Protein AF-A0A8S3TFB0-F1 (afdb_monomer)

InterPro domains:
  IPR011042 Six-bladed beta-propeller, TolB-like [G3DSA:2.120.10.30] (23-292)

Nearest PDB structures (foldseek):
  8b2l-assembly1_Q1  TM=6.215E-01  e=7.712E-10  Nicotiana tabacum
  8j07-assembly1_i4  TM=7.036E-01  e=1.261E-07  Homo sapiens
  3mks-assembly3_D  TM=5.368E-01  e=1.302E-08  Saccharomyces cerevisiae
  4imm-assembly2_B  TM=4.867E-01  e=8.693E-09  Moraxella catarrhalis RH4
  8glv-assembly1_Cp  TM=6.166E-01  e=1.162E-06  Chlamydomonas reinhardtii

pLDDT: mean 83.55, std 14.14, range [30.77, 98.19]

Structure (mmCIF, N/CA/C/O backbone):
data_AF-A0A8S3TFB0-F1
#
_entry.id   AF-A0A8S3TFB0-F1
#
loop_
_atom_site.group_PDB
_atom_site.id
_atom_site.type_symbol
_atom_site.label_atom_id
_atom_site.label_alt_id
_atom_site.label_comp_id
_atom_site.label_asym_id
_atom_site.label_entity_id
_atom_site.label_seq_id
_atom_site.pdbx_PDB_ins_code
_atom_site.Cartn_x
_atom_site.Cartn_y
_atom_site.Cartn_z
_atom_site.occupancy
_atom_site.B_iso_or_equiv
_atom_site.auth_seq_id
_atom_site.auth_comp_id
_atom_site.auth_asym_id
_atom_site.auth_atom_id
_atom_site.pdbx_PDB_model_num
ATOM 1 N N . MET A 1 1 ? 21.719 11.109 -28.661 1.00 36.06 1 MET A N 1
ATOM 2 C CA . MET A 1 1 ? 22.378 10.573 -27.451 1.00 36.06 1 MET A CA 1
ATOM 3 C C . MET A 1 1 ? 22.632 9.098 -27.700 1.00 36.06 1 MET A C 1
ATOM 5 O O . MET A 1 1 ? 21.717 8.461 -28.213 1.00 36.06 1 MET A O 1
ATOM 9 N N . PRO A 1 2 ? 23.839 8.573 -27.454 1.00 30.77 2 PRO A N 1
ATOM 10 C CA . PRO A 1 2 ? 24.093 7.149 -27.620 1.00 30.77 2 PRO A CA 1
ATOM 11 C C . PRO A 1 2 ? 23.292 6.385 -26.560 1.00 30.77 2 PRO A C 1
ATOM 13 O O . PRO A 1 2 ? 23.289 6.774 -25.393 1.00 30.77 2 PRO A O 1
ATOM 16 N N . GLY A 1 3 ? 22.546 5.371 -27.002 1.00 31.64 3 GLY A N 1
ATOM 17 C CA . GLY A 1 3 ? 21.695 4.551 -26.149 1.00 31.64 3 GLY A CA 1
ATOM 18 C C . GLY A 1 3 ? 22.521 3.838 -25.088 1.00 31.64 3 GLY A C 1
ATOM 19 O O . GLY A 1 3 ? 23.494 3.157 -25.408 1.00 31.64 3 GLY A O 1
ATOM 20 N N . GLU A 1 4 ? 22.141 4.014 -23.826 1.00 33.47 4 GLU A N 1
ATOM 21 C CA . GLU A 1 4 ? 22.655 3.184 -22.746 1.00 33.47 4 GLU A CA 1
ATOM 22 C C . GLU A 1 4 ? 22.269 1.731 -23.036 1.00 33.47 4 GLU A C 1
ATOM 24 O O . GLU A 1 4 ? 21.090 1.395 -23.167 1.00 33.47 4 GLU A O 1
ATOM 29 N N . ASN A 1 5 ? 23.283 0.878 -23.182 1.00 31.89 5 ASN A N 1
ATOM 30 C CA . ASN A 1 5 ? 23.113 -0.561 -23.312 1.00 31.89 5 ASN A CA 1
ATOM 31 C C . ASN A 1 5 ? 22.406 -1.087 -22.059 1.00 31.89 5 ASN A C 1
ATOM 33 O O . ASN A 1 5 ? 22.998 -1.153 -20.981 1.00 31.89 5 ASN A O 1
ATOM 37 N N . ILE A 1 6 ? 21.138 -1.464 -22.207 1.00 39.62 6 ILE A N 1
ATOM 38 C CA . ILE A 1 6 ? 20.404 -2.211 -21.188 1.00 39.62 6 ILE A CA 1
ATOM 39 C C . ILE A 1 6 ? 21.058 -3.602 -21.108 1.00 39.62 6 ILE A C 1
ATOM 41 O O . ILE A 1 6 ? 21.176 -4.259 -22.146 1.00 39.62 6 ILE A O 1
ATOM 45 N N . PRO A 1 7 ? 21.506 -4.070 -19.928 1.00 41.88 7 PRO A N 1
ATOM 46 C CA . PRO A 1 7 ? 22.099 -5.396 -19.794 1.00 41.88 7 PRO A CA 1
ATOM 47 C C . PRO A 1 7 ? 21.141 -6.476 -20.308 1.00 41.88 7 PRO A C 1
ATOM 49 O O . PRO A 1 7 ? 19.979 -6.524 -19.911 1.00 41.88 7 PRO A O 1
ATOM 52 N N . SER A 1 8 ? 21.630 -7.364 -21.175 1.00 37.72 8 SER A N 1
ATOM 53 C CA . SER A 1 8 ? 20.837 -8.425 -21.816 1.00 37.72 8 SER A CA 1
ATOM 54 C C . SER A 1 8 ? 20.435 -9.571 -20.875 1.00 37.72 8 SER A C 1
ATOM 56 O O . SER A 1 8 ? 19.752 -10.502 -21.294 1.00 37.72 8 SER A O 1
ATOM 58 N N . THR A 1 9 ? 20.841 -9.517 -19.605 1.00 45.72 9 THR A N 1
ATOM 59 C CA . THR A 1 9 ? 20.484 -10.484 -18.561 1.00 45.72 9 THR A CA 1
ATOM 60 C C . THR A 1 9 ? 20.357 -9.765 -17.222 1.00 45.72 9 THR A C 1
ATOM 62 O O . THR A 1 9 ? 21.354 -9.280 -16.687 1.00 45.72 9 THR A O 1
ATOM 65 N N . PHE A 1 10 ? 19.146 -9.706 -16.668 1.00 58.47 10 PHE A N 1
ATOM 66 C CA . PHE A 1 10 ? 18.940 -9.272 -15.288 1.00 58.47 10 PHE A CA 1
ATOM 67 C C . PHE A 1 10 ? 19.196 -10.450 -14.329 1.00 58.47 10 PHE A C 1
ATOM 69 O O . PHE A 1 10 ? 18.836 -11.592 -14.626 1.00 58.47 10 PHE A O 1
ATOM 76 N N . GLY A 1 11 ? 19.869 -10.186 -13.205 1.00 59.84 11 GLY A N 1
ATOM 77 C CA . GLY A 1 11 ? 20.208 -11.198 -12.197 1.00 59.84 11 GLY A CA 1
ATOM 78 C C . GLY A 1 11 ? 19.015 -11.643 -11.338 1.00 59.84 11 GLY A C 1
ATOM 79 O O . GLY A 1 11 ? 17.952 -11.018 -11.342 1.00 59.84 11 GLY A O 1
ATOM 80 N N . SER A 1 12 ? 19.197 -12.728 -10.581 1.00 68.94 12 SER A N 1
ATOM 81 C CA . SER A 1 12 ? 18.257 -13.158 -9.533 1.00 68.94 12 SER A CA 1
ATOM 82 C C . SER A 1 12 ? 18.408 -12.298 -8.274 1.00 68.94 12 SER A C 1
ATOM 84 O O . SER A 1 12 ? 19.494 -11.793 -7.992 1.00 68.94 12 SER A O 1
ATOM 86 N N . LEU A 1 13 ? 17.329 -12.144 -7.505 1.00 68.62 13 LEU A N 1
ATOM 87 C CA . LEU A 1 13 ? 17.377 -11.508 -6.189 1.00 68.62 13 LEU A CA 1
ATOM 88 C C . LEU A 1 13 ? 18.008 -12.456 -5.164 1.00 68.62 13 LEU A C 1
ATOM 90 O O . LEU A 1 13 ? 17.644 -13.630 -5.087 1.00 68.62 13 LEU A O 1
ATOM 94 N N . THR A 1 14 ? 18.936 -11.935 -4.361 1.00 67.12 14 THR A N 1
ATOM 95 C CA . THR A 1 14 ? 19.618 -12.706 -3.315 1.00 67.12 14 THR A CA 1
ATOM 96 C C . THR A 1 14 ? 18.770 -12.715 -2.047 1.00 67.12 14 THR A C 1
ATOM 98 O O . THR A 1 14 ? 18.515 -11.665 -1.451 1.00 67.12 14 THR A O 1
ATOM 101 N N . GLU A 1 15 ? 18.336 -13.902 -1.627 1.00 72.38 15 GLU A N 1
ATOM 102 C CA . GLU A 1 15 ? 17.750 -14.108 -0.302 1.00 72.38 15 GLU A CA 1
ATOM 103 C C . GLU A 1 15 ? 18.859 -14.067 0.754 1.00 72.38 15 GLU A C 1
ATOM 105 O O . GLU A 1 15 ? 19.890 -14.725 0.612 1.00 72.38 15 GLU A O 1
ATOM 110 N N . VAL A 1 16 ? 18.665 -13.271 1.803 1.00 63.47 16 VAL A N 1
ATOM 111 C CA . VAL A 1 16 ? 19.682 -13.030 2.841 1.00 63.47 16 VAL A CA 1
ATOM 112 C C . VAL A 1 16 ? 19.362 -13.793 4.141 1.00 63.47 16 VAL A C 1
ATOM 114 O O . VAL A 1 16 ? 20.194 -13.856 5.043 1.00 63.47 16 VAL A O 1
ATOM 117 N N . SER A 1 17 ? 18.191 -14.433 4.248 1.00 60.28 17 SER A N 1
ATOM 118 C CA . SER A 1 17 ? 17.752 -15.148 5.457 1.00 60.28 17 SER A CA 1
ATOM 119 C C . SER A 1 17 ? 17.451 -16.631 5.216 1.00 60.28 17 SER A C 1
ATOM 121 O O . SER A 1 17 ? 16.581 -16.953 4.419 1.00 60.28 17 SER A O 1
ATOM 123 N N . ASN A 1 18 ? 18.075 -17.510 6.010 1.00 50.12 18 ASN A N 1
ATOM 124 C CA . ASN A 1 18 ? 17.656 -18.901 6.233 1.00 50.12 18 ASN A CA 1
ATOM 125 C C . ASN A 1 18 ? 16.828 -18.985 7.533 1.00 50.12 18 ASN A C 1
ATOM 127 O O . ASN A 1 18 ? 17.284 -19.539 8.534 1.00 50.12 18 ASN A O 1
ATOM 131 N N . SER A 1 19 ? 15.630 -18.401 7.581 1.00 46.50 19 SER A N 1
ATOM 132 C CA . SER A 1 19 ? 14.650 -18.832 8.589 1.00 46.50 19 SER A CA 1
ATOM 133 C C . SER A 1 19 ? 14.051 -20.138 8.083 1.00 46.50 19 SER A C 1
ATOM 135 O O . SER A 1 19 ? 13.548 -20.159 6.970 1.00 46.50 19 SER A O 1
ATOM 137 N N . GLY A 1 20 ? 14.156 -21.226 8.856 1.00 43.66 20 GLY A N 1
ATOM 138 C CA . GLY A 1 20 ? 13.824 -22.608 8.464 1.00 43.66 20 GLY A CA 1
ATOM 139 C C . GLY A 1 20 ? 12.344 -22.905 8.173 1.00 43.66 20 GLY A C 1
ATOM 140 O O . GLY A 1 20 ? 11.832 -23.933 8.606 1.00 43.66 20 GLY A O 1
ATOM 141 N N . GLY A 1 21 ? 11.653 -22.006 7.474 1.00 46.66 21 GLY A N 1
ATOM 142 C CA . GLY A 1 21 ? 10.326 -22.198 6.915 1.00 46.66 21 GLY A CA 1
ATOM 143 C C . GLY A 1 21 ? 10.401 -22.920 5.574 1.00 46.66 21 GLY A C 1
ATOM 144 O O . GLY A 1 21 ? 11.292 -22.697 4.760 1.00 46.66 21 GLY A O 1
ATOM 145 N N . THR A 1 22 ? 9.463 -23.833 5.382 1.00 48.56 22 THR A N 1
ATOM 146 C CA . THR A 1 22 ? 9.291 -24.667 4.196 1.00 48.56 22 THR A CA 1
ATOM 147 C C . THR A 1 22 ? 8.960 -23.820 2.968 1.00 48.56 22 THR A C 1
ATOM 149 O O . THR A 1 22 ? 7.942 -23.130 2.964 1.00 48.56 22 THR A O 1
ATOM 152 N N . GLY A 1 23 ? 9.818 -23.915 1.952 1.00 56.22 23 GLY A N 1
ATOM 153 C CA . GLY A 1 23 ? 9.640 -23.317 0.631 1.00 56.22 23 GLY A CA 1
ATOM 154 C C . GLY A 1 23 ? 10.577 -22.137 0.395 1.00 56.22 23 GLY A C 1
ATOM 155 O O . GLY A 1 23 ? 10.410 -21.066 0.974 1.00 56.22 23 GLY A O 1
ATOM 156 N N . LYS A 1 24 ? 11.577 -22.328 -0.472 1.00 70.94 24 LYS A N 1
ATOM 157 C CA . LYS A 1 24 ? 12.468 -21.243 -0.892 1.00 70.94 24 LYS A CA 1
ATOM 158 C C . LYS A 1 24 ? 11.699 -20.368 -1.873 1.00 70.94 24 LYS A C 1
ATOM 160 O O . LYS A 1 24 ? 11.411 -20.799 -2.991 1.00 70.94 24 LYS A O 1
ATOM 165 N N . ILE A 1 25 ? 11.347 -19.157 -1.455 1.00 79.19 25 ILE A N 1
ATOM 166 C CA . ILE A 1 25 ? 10.833 -18.166 -2.391 1.00 79.19 25 ILE A CA 1
ATOM 167 C C . ILE A 1 25 ? 12.027 -17.692 -3.235 1.00 79.19 25 ILE A C 1
ATOM 169 O O . ILE A 1 25 ? 13.143 -17.490 -2.757 1.00 79.19 25 ILE A O 1
ATOM 173 N N . GLU A 1 26 ? 11.819 -17.538 -4.527 1.00 83.25 26 GLU A N 1
ATOM 174 C CA . GLU A 1 26 ? 12.791 -17.026 -5.472 1.00 83.25 26 GLU A CA 1
ATOM 175 C C . GLU A 1 26 ? 12.146 -15.889 -6.248 1.00 83.25 26 GLU A C 1
ATOM 177 O O . GLU A 1 26 ? 10.978 -15.949 -6.643 1.00 83.25 26 GLU A O 1
ATOM 182 N N . MET A 1 27 ? 12.925 -14.833 -6.458 1.00 85.94 27 MET A N 1
ATOM 183 C CA . MET A 1 27 ? 12.515 -13.724 -7.297 1.00 85.94 27 MET A CA 1
ATOM 184 C C . MET A 1 27 ? 13.574 -13.439 -8.350 1.00 85.94 27 MET A C 1
ATOM 186 O O . MET A 1 27 ? 14.766 -13.345 -8.048 1.00 85.94 27 MET A O 1
ATOM 190 N N . LYS A 1 28 ? 13.138 -13.261 -9.594 1.00 88.50 28 LYS A N 1
ATOM 191 C CA . LYS A 1 28 ? 14.027 -12.998 -10.725 1.00 88.50 28 LYS A CA 1
ATOM 192 C C . LYS A 1 28 ? 13.490 -11.859 -11.571 1.00 88.50 28 LYS A C 1
ATOM 194 O O . LYS A 1 28 ? 12.344 -11.889 -12.007 1.00 88.50 28 LYS A O 1
ATOM 199 N N . VAL A 1 29 ? 14.323 -10.859 -11.837 1.00 90.06 29 VAL A N 1
ATOM 200 C CA . VAL A 1 29 ? 13.939 -9.763 -12.731 1.00 90.06 29 VAL A CA 1
ATOM 201 C C . VAL A 1 29 ? 13.866 -10.301 -14.160 1.00 90.06 29 VAL A C 1
ATOM 203 O O . VAL A 1 29 ? 14.834 -10.859 -14.675 1.00 90.06 29 VAL A O 1
ATOM 206 N N . LYS A 1 30 ? 12.709 -10.142 -14.802 1.00 89.31 30 LYS A N 1
ATOM 207 C CA . LYS A 1 30 ? 12.479 -10.532 -16.198 1.00 89.31 30 LYS A CA 1
ATOM 208 C C . LYS A 1 30 ? 12.703 -9.377 -17.156 1.00 89.31 30 LYS A C 1
ATOM 210 O O . LYS A 1 30 ? 13.339 -9.551 -18.192 1.00 89.31 30 LYS A O 1
ATOM 215 N N . LYS A 1 31 ? 12.180 -8.202 -16.810 1.00 87.88 31 LYS A N 1
ATOM 216 C CA . LYS A 1 31 ? 12.223 -7.018 -17.667 1.00 87.88 31 LYS A CA 1
ATOM 217 C C . LYS A 1 31 ? 12.286 -5.752 -16.822 1.00 87.88 31 LYS A C 1
ATOM 219 O O . LYS A 1 31 ? 11.704 -5.688 -15.742 1.00 87.88 31 LYS A O 1
ATOM 224 N N . GLN A 1 32 ? 12.973 -4.739 -17.340 1.00 86.81 32 GLN A N 1
ATOM 225 C CA . GLN A 1 32 ? 12.924 -3.370 -16.836 1.00 86.81 32 GLN A CA 1
ATOM 226 C C . GLN A 1 32 ? 12.223 -2.497 -17.875 1.00 86.81 32 GLN A C 1
ATOM 228 O O . GLN A 1 32 ? 12.478 -2.622 -19.072 1.00 86.81 32 GLN A O 1
ATOM 233 N N . PHE A 1 33 ? 11.386 -1.584 -17.401 1.00 81.12 33 PHE A N 1
ATOM 234 C CA . PHE A 1 33 ? 10.708 -0.582 -18.205 1.00 81.12 33 PHE A CA 1
ATOM 235 C C . PHE A 1 33 ? 11.098 0.810 -17.722 1.00 81.12 33 PHE A C 1
ATOM 237 O O . PHE A 1 33 ? 11.221 1.067 -16.517 1.00 81.12 33 PHE A O 1
ATOM 244 N N . ASN A 1 34 ? 11.259 1.718 -18.677 1.00 75.25 34 ASN A N 1
ATOM 245 C CA . ASN A 1 34 ? 11.424 3.132 -18.387 1.00 75.25 34 ASN A CA 1
ATOM 246 C C . ASN A 1 34 ? 10.042 3.779 -18.329 1.00 75.25 34 ASN A C 1
ATOM 248 O O . ASN A 1 34 ? 9.205 3.556 -19.199 1.00 75.25 34 ASN A O 1
ATOM 252 N N . THR A 1 35 ? 9.799 4.590 -17.305 1.00 74.38 35 THR A N 1
ATOM 253 C CA . THR A 1 35 ? 8.579 5.400 -17.226 1.00 74.38 35 THR A CA 1
ATOM 254 C C . THR A 1 35 ? 8.920 6.860 -17.515 1.00 74.38 35 THR A C 1
ATOM 256 O O . THR A 1 35 ? 10.077 7.249 -17.408 1.00 74.38 35 THR A O 1
ATOM 259 N N . ASN A 1 36 ? 7.923 7.685 -17.843 1.00 73.69 36 ASN A N 1
ATOM 260 C CA . ASN A 1 36 ? 8.066 9.152 -17.813 1.00 73.69 36 ASN A CA 1
ATOM 261 C C . ASN A 1 36 ? 7.621 9.736 -16.461 1.00 73.69 36 ASN A C 1
ATOM 263 O O . ASN A 1 36 ? 7.520 10.951 -16.294 1.00 73.69 36 ASN A O 1
ATOM 267 N N . LEU A 1 37 ? 7.299 8.872 -15.496 1.00 76.50 37 LEU A N 1
ATOM 268 C CA . LEU A 1 37 ? 6.897 9.286 -14.164 1.00 76.50 37 LEU A CA 1
ATOM 269 C C . LEU A 1 37 ? 8.123 9.695 -13.374 1.00 76.50 37 LEU A C 1
ATOM 271 O O . LEU A 1 37 ? 9.190 9.094 -13.499 1.00 76.50 37 LEU A O 1
ATOM 275 N N . LYS A 1 38 ? 7.965 10.689 -12.503 1.00 78.88 38 LYS A N 1
ATOM 276 C CA . LYS A 1 38 ? 9.020 10.977 -11.534 1.00 78.88 38 LYS A CA 1
ATOM 277 C C . LYS A 1 38 ? 9.019 9.926 -10.424 1.00 78.88 38 LYS A C 1
ATOM 279 O O . LYS A 1 38 ? 10.087 9.528 -9.961 1.00 78.88 38 LYS A O 1
ATOM 284 N N . TYR A 1 39 ? 7.835 9.440 -10.043 1.00 86.06 39 TYR A N 1
ATOM 285 C CA . TYR A 1 39 ? 7.676 8.457 -8.978 1.00 86.06 39 TYR A CA 1
ATOM 286 C C . TYR A 1 39 ? 6.575 7.432 -9.284 1.00 86.06 39 TYR A C 1
ATOM 288 O O . TYR A 1 39 ? 5.453 7.803 -9.622 1.00 86.06 39 TYR A O 1
ATOM 296 N N . CYS A 1 40 ? 6.860 6.144 -9.073 1.00 88.38 40 CYS A N 1
ATOM 297 C CA . CYS A 1 40 ? 5.841 5.093 -9.035 1.00 88.38 40 CYS A CA 1
ATOM 298 C C . CYS A 1 40 ? 5.408 4.857 -7.581 1.00 88.38 40 CYS A C 1
ATOM 300 O O . CYS A 1 40 ? 5.977 4.015 -6.888 1.00 88.38 40 CYS A O 1
ATOM 302 N N . HIS A 1 41 ? 4.430 5.627 -7.100 1.00 90.50 41 HIS A N 1
ATOM 303 C CA . HIS A 1 41 ? 3.934 5.508 -5.723 1.00 90.50 41 HIS A CA 1
ATOM 304 C C . HIS A 1 41 ? 2.850 4.443 -5.568 1.00 90.50 41 HIS A C 1
ATOM 306 O O . HIS A 1 41 ? 2.736 3.830 -4.510 1.00 90.50 41 HIS A O 1
ATOM 312 N N . HIS A 1 42 ? 2.069 4.220 -6.622 1.00 91.00 42 HIS A N 1
ATOM 313 C CA . HIS A 1 42 ? 1.002 3.229 -6.638 1.00 91.00 42 HIS A CA 1
ATOM 314 C C . HIS A 1 42 ? 1.077 2.408 -7.915 1.00 91.00 42 HIS A C 1
ATOM 316 O O . HIS A 1 42 ? 1.335 2.966 -8.982 1.00 91.00 42 HIS A O 1
ATOM 322 N N . LEU A 1 43 ? 0.809 1.111 -7.805 1.00 90.88 43 LEU A N 1
ATOM 323 C CA . LEU A 1 43 ? 0.693 0.197 -8.933 1.00 90.88 43 LEU A CA 1
ATOM 324 C C . LEU A 1 43 ? -0.590 -0.605 -8.806 1.00 90.88 43 LEU A C 1
ATOM 326 O O . LEU A 1 43 ? -0.936 -1.073 -7.724 1.00 90.88 43 LEU A O 1
ATOM 330 N N . LEU A 1 44 ? -1.274 -0.773 -9.928 1.00 89.56 44 LEU A N 1
ATOM 331 C CA . LEU A 1 44 ? -2.510 -1.526 -10.014 1.00 89.56 44 LEU A CA 1
ATOM 332 C C . LEU A 1 44 ? -2.533 -2.340 -11.301 1.00 89.56 44 LEU A C 1
ATOM 334 O O . LEU A 1 44 ? -2.206 -1.822 -12.364 1.00 89.56 44 LEU A O 1
ATOM 338 N N . VAL A 1 45 ? -2.977 -3.590 -11.212 1.00 87.81 45 VAL A N 1
ATOM 339 C CA . VAL A 1 45 ? -3.261 -4.442 -12.370 1.00 87.81 45 VAL A CA 1
ATOM 340 C C . VAL A 1 45 ? -4.773 -4.614 -12.470 1.00 87.81 45 VAL A C 1
ATOM 342 O O . VAL A 1 45 ? -5.417 -5.053 -11.520 1.00 87.81 45 VAL A O 1
ATOM 345 N N . CYS A 1 46 ? -5.354 -4.255 -13.611 1.00 83.88 46 CYS A N 1
ATOM 346 C CA . CYS A 1 46 ? -6.775 -4.452 -13.888 1.00 83.88 46 CYS A CA 1
ATOM 347 C C . CYS A 1 46 ? -7.049 -5.853 -14.457 1.00 83.88 46 CYS A C 1
ATOM 349 O O . CYS A 1 46 ? -6.163 -6.494 -15.016 1.00 83.88 46 CYS A O 1
ATOM 351 N N . HIS A 1 47 ? -8.311 -6.294 -14.420 1.00 81.88 47 HIS A N 1
ATOM 352 C CA . HIS A 1 47 ? -8.728 -7.612 -14.930 1.00 81.88 47 HIS A CA 1
ATOM 353 C C . HIS A 1 47 ? -8.395 -7.865 -16.408 1.00 81.88 47 HIS A C 1
ATOM 355 O O . HIS A 1 47 ? -8.183 -9.002 -16.809 1.00 81.88 47 HIS A O 1
ATOM 361 N N . ASN A 1 48 ? -8.329 -6.812 -17.225 1.00 77.88 48 ASN A N 1
ATOM 362 C CA . ASN A 1 48 ? -7.932 -6.896 -18.634 1.00 77.88 48 ASN A CA 1
ATOM 363 C C . ASN A 1 48 ? -6.403 -6.934 -18.838 1.00 77.88 48 ASN A C 1
ATOM 365 O O . ASN A 1 48 ? -5.935 -6.726 -19.954 1.00 77.88 48 ASN A O 1
ATOM 369 N N . GLY A 1 49 ? -5.625 -7.112 -17.765 1.00 79.62 49 GLY A N 1
ATOM 370 C CA . GLY A 1 49 ? -4.163 -7.122 -17.780 1.00 79.62 49 GLY A CA 1
ATOM 371 C C . GLY A 1 49 ? -3.516 -5.740 -17.883 1.00 79.62 49 GLY A C 1
ATOM 372 O O . GLY A 1 49 ? -2.293 -5.642 -17.858 1.00 79.62 49 GLY A O 1
ATOM 373 N N . SER A 1 50 ? -4.294 -4.656 -17.991 1.00 79.88 50 SER A N 1
ATOM 374 C CA . SER A 1 50 ? -3.710 -3.316 -18.053 1.00 79.88 50 SER A CA 1
ATOM 375 C C . SER A 1 50 ? -3.142 -2.888 -16.706 1.00 79.88 50 SER A C 1
ATOM 377 O O . SER A 1 50 ? -3.747 -3.142 -15.665 1.00 79.88 50 SER A O 1
ATOM 379 N N . ILE A 1 51 ? -2.007 -2.198 -16.741 1.00 84.81 51 ILE A N 1
ATOM 380 C CA . ILE A 1 51 ? -1.313 -1.727 -15.544 1.00 84.81 51 ILE A CA 1
ATOM 381 C C . ILE A 1 51 ? -1.526 -0.223 -15.417 1.00 84.81 51 ILE A C 1
ATOM 383 O O . ILE A 1 51 ? -1.356 0.514 -16.387 1.00 84.81 51 ILE A O 1
ATOM 387 N N . TRP A 1 52 ? -1.881 0.237 -14.225 1.00 87.38 52 TRP A N 1
ATOM 388 C CA . TRP A 1 52 ? -2.001 1.649 -13.889 1.00 87.38 52 TRP A CA 1
ATOM 389 C C . TRP A 1 52 ? -0.979 2.023 -12.828 1.00 87.38 52 TRP A C 1
ATOM 391 O O . TRP A 1 52 ? -0.739 1.274 -11.882 1.00 87.38 52 TRP A O 1
ATOM 401 N N . VAL A 1 53 ? -0.390 3.201 -12.986 1.00 87.31 53 VAL A N 1
ATOM 402 C CA . VAL A 1 53 ? 0.649 3.728 -12.109 1.00 87.31 53 VAL A CA 1
ATOM 403 C C . VAL A 1 53 ? 0.229 5.099 -11.605 1.00 87.31 53 VAL A C 1
ATOM 405 O O . VAL A 1 53 ? -0.172 5.952 -12.394 1.00 87.31 53 VAL A O 1
ATOM 408 N N . GLY A 1 54 ? 0.312 5.318 -10.297 1.00 87.19 54 GLY A N 1
ATOM 409 C CA . GLY A 1 54 ? 0.026 6.606 -9.670 1.00 87.19 54 GLY A CA 1
ATOM 410 C C . GLY A 1 54 ? 1.297 7.319 -9.220 1.00 87.19 54 GLY A C 1
ATOM 411 O O . GLY A 1 54 ? 2.121 6.727 -8.518 1.00 87.19 54 GLY A O 1
ATOM 412 N N . ASP A 1 55 ? 1.417 8.604 -9.550 1.00 87.69 55 ASP A N 1
ATOM 413 C CA . ASP A 1 55 ? 2.412 9.511 -8.981 1.00 87.69 55 ASP A CA 1
ATOM 414 C C . ASP A 1 55 ? 1.725 10.495 -8.030 1.00 87.69 55 ASP A C 1
ATOM 416 O O . ASP A 1 55 ? 1.122 11.495 -8.428 1.00 87.69 55 ASP A O 1
ATOM 420 N N . THR A 1 56 ? 1.853 10.208 -6.738 1.00 87.50 56 THR A N 1
ATOM 421 C CA . THR A 1 56 ? 1.376 11.041 -5.635 1.00 87.50 56 THR A CA 1
ATOM 422 C C . THR A 1 56 ? 1.853 12.497 -5.703 1.00 87.50 56 THR A C 1
ATOM 424 O O . THR A 1 56 ? 1.076 13.404 -5.405 1.00 87.50 56 THR A O 1
ATOM 427 N N . THR A 1 57 ? 3.099 12.743 -6.122 1.00 82.88 57 THR A N 1
ATOM 428 C CA . THR A 1 57 ? 3.703 14.085 -6.147 1.00 82.88 57 THR A CA 1
ATOM 429 C C . THR A 1 57 ? 3.225 14.885 -7.351 1.00 82.88 57 THR A C 1
ATOM 431 O O . THR A 1 57 ? 2.910 16.068 -7.227 1.00 82.88 57 THR A O 1
ATOM 434 N N . GLN A 1 58 ? 3.163 14.246 -8.521 1.00 85.00 58 GLN A N 1
ATOM 435 C CA . GLN A 1 58 ? 2.662 14.881 -9.743 1.00 85.00 58 GLN A CA 1
ATOM 436 C C . GLN A 1 58 ? 1.132 14.872 -9.843 1.00 85.00 58 GLN A C 1
ATOM 438 O O . GLN A 1 58 ? 0.579 15.482 -10.758 1.00 85.00 58 GLN A O 1
ATOM 443 N N . LYS A 1 59 ? 0.453 14.212 -8.897 1.00 88.69 59 LYS A N 1
ATOM 444 C CA . LYS A 1 59 ? -1.007 14.090 -8.816 1.00 88.69 59 LYS A CA 1
ATOM 445 C C . LYS A 1 59 ? -1.606 13.535 -10.104 1.00 88.69 59 LYS A C 1
ATOM 447 O O . LYS A 1 59 ? -2.637 14.011 -10.580 1.00 88.69 59 LYS A O 1
ATOM 452 N N . ASN A 1 60 ? -0.943 12.546 -10.688 1.00 87.12 60 ASN A N 1
ATOM 453 C CA . ASN A 1 60 ? -1.407 11.916 -11.909 1.00 87.12 60 ASN A CA 1
ATOM 454 C C . ASN A 1 60 ? -1.486 10.397 -11.758 1.00 87.12 60 ASN A C 1
ATOM 456 O O . ASN A 1 60 ? -0.778 9.787 -10.957 1.00 87.12 60 ASN A O 1
ATOM 460 N N . VAL A 1 61 ? -2.396 9.801 -12.518 1.00 85.62 61 VAL A N 1
ATOM 461 C CA . VAL A 1 61 ? -2.510 8.354 -12.682 1.00 85.62 61 VAL A CA 1
ATOM 462 C C . VAL A 1 61 ? -2.407 8.058 -14.164 1.00 85.62 61 VAL A C 1
ATOM 464 O O . VAL A 1 61 ? -3.013 8.757 -14.978 1.00 85.62 61 VAL A O 1
ATOM 467 N N . GLN A 1 62 ? -1.625 7.047 -14.518 1.00 82.81 62 GLN A N 1
ATOM 468 C CA . GLN A 1 62 ? -1.317 6.733 -15.901 1.00 82.81 62 GLN A CA 1
ATOM 469 C C . GLN A 1 62 ? -1.512 5.251 -16.193 1.00 82.81 62 GLN A C 1
ATOM 471 O O . GLN A 1 62 ? -1.103 4.407 -15.402 1.00 82.81 62 GLN A O 1
ATOM 476 N N . LYS A 1 63 ? -2.108 4.931 -17.341 1.00 83.25 63 LYS A N 1
ATOM 477 C CA . LYS A 1 63 ? -2.239 3.554 -17.837 1.00 83.25 63 LYS A CA 1
ATOM 478 C C . LYS A 1 63 ? -1.045 3.195 -18.726 1.00 83.25 63 LYS A C 1
ATOM 480 O O . LYS A 1 63 ? -0.786 3.902 -19.703 1.00 83.25 63 LYS A O 1
ATOM 485 N N . LEU A 1 64 ? -0.348 2.102 -18.424 1.00 76.75 64 LEU A N 1
ATOM 486 C CA . LEU A 1 64 ? 0.731 1.552 -19.250 1.00 76.75 64 LEU A CA 1
ATOM 487 C C . LEU A 1 64 ? 0.164 0.790 -20.454 1.00 76.75 64 LEU A C 1
ATOM 489 O O . LEU A 1 64 ? -0.868 0.119 -20.352 1.00 76.75 64 LEU A O 1
ATOM 493 N N . LYS A 1 65 ? 0.866 0.852 -21.589 1.00 69.62 65 LYS A N 1
ATOM 494 C CA . LYS A 1 65 ? 0.674 -0.091 -22.698 1.00 69.62 65 LYS A CA 1
ATOM 495 C C . LYS A 1 65 ? 1.269 -1.459 -22.353 1.00 69.62 65 LYS A C 1
ATOM 497 O O . LYS A 1 65 ? 2.189 -1.565 -21.547 1.00 69.62 65 LYS A O 1
ATOM 502 N N . THR A 1 66 ?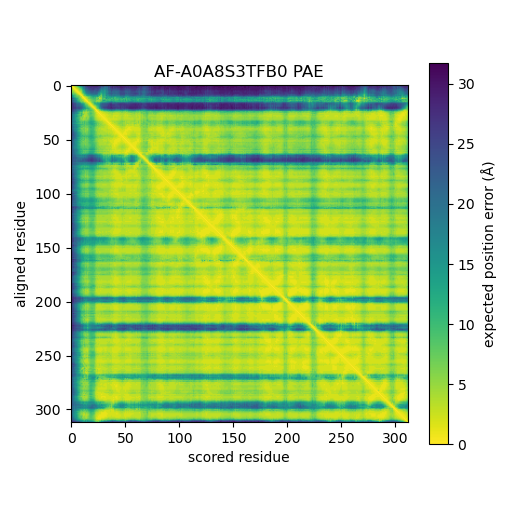 0.751 -2.503 -22.994 1.00 61.78 66 THR A N 1
ATOM 503 C CA . THR A 1 66 ? 1.148 -3.909 -22.795 1.00 61.78 66 THR A CA 1
ATOM 504 C C . THR A 1 66 ? 2.577 -4.230 -23.247 1.00 61.78 66 THR A C 1
ATOM 506 O O . THR A 1 66 ? 3.125 -5.244 -22.834 1.00 61.78 66 THR A O 1
ATOM 509 N N . ASP A 1 67 ? 3.197 -3.382 -24.072 1.00 59.94 67 ASP A N 1
ATOM 510 C CA . ASP A 1 67 ? 4.609 -3.481 -24.480 1.00 59.94 67 ASP A CA 1
ATOM 511 C C . ASP A 1 67 ? 5.573 -2.785 -23.496 1.00 59.94 67 ASP A C 1
ATOM 513 O O . ASP A 1 67 ? 6.775 -3.069 -23.489 1.00 59.94 67 ASP A O 1
ATOM 517 N N . GLY A 1 68 ? 5.022 -1.953 -22.607 1.00 55.22 68 GLY A N 1
ATOM 518 C CA . GLY A 1 68 ? 5.720 -1.236 -21.548 1.00 55.22 68 GLY A CA 1
ATOM 519 C C . GLY A 1 68 ? 6.475 0.019 -21.991 1.00 55.22 68 GLY A C 1
ATOM 520 O O . GLY A 1 68 ? 7.092 0.658 -21.143 1.00 55.22 68 GLY A O 1
ATOM 521 N N . ASP A 1 69 ? 6.383 0.409 -23.268 1.00 54.50 69 ASP A N 1
ATOM 522 C CA . ASP A 1 69 ? 7.191 1.500 -23.832 1.00 54.50 69 ASP A CA 1
ATOM 523 C C . ASP A 1 69 ? 6.451 2.840 -23.962 1.00 54.50 69 ASP A C 1
ATOM 525 O O . ASP A 1 69 ? 7.057 3.840 -24.344 1.00 54.50 69 ASP A O 1
ATOM 529 N N . SER A 1 70 ? 5.159 2.937 -23.616 1.00 56.75 70 SER A N 1
ATOM 530 C CA . SER A 1 70 ? 4.462 4.236 -23.551 1.00 56.75 70 SER A CA 1
ATOM 531 C C . SER A 1 70 ? 3.130 4.216 -22.799 1.00 56.75 70 SER A C 1
ATOM 533 O O . SER A 1 70 ? 2.476 3.190 -22.642 1.00 56.75 70 SER A O 1
ATOM 535 N N . LEU A 1 71 ? 2.715 5.407 -22.371 1.00 64.62 71 LEU A N 1
ATOM 536 C CA . LEU A 1 71 ? 1.576 5.704 -21.503 1.00 64.62 71 LEU A CA 1
ATOM 537 C C . LEU A 1 71 ? 0.355 6.061 -22.365 1.00 64.62 71 LEU A C 1
ATOM 539 O O . LEU A 1 71 ? 0.463 6.897 -23.258 1.00 64.62 71 LEU A O 1
ATOM 543 N N . ALA A 1 72 ? -0.790 5.408 -22.157 1.00 65.19 72 ALA A N 1
ATOM 544 C CA . ALA A 1 72 ? -1.960 5.564 -23.032 1.00 65.19 72 ALA A CA 1
ATOM 545 C C . ALA A 1 72 ? -2.941 6.646 -22.557 1.00 65.19 72 ALA A C 1
ATOM 547 O O . ALA A 1 72 ? -3.618 7.282 -23.362 1.00 65.19 72 ALA A O 1
ATOM 548 N N . THR A 1 73 ? -3.056 6.844 -21.246 1.00 70.19 73 THR A N 1
ATOM 549 C CA . THR A 1 73 ? -4.030 7.767 -20.653 1.00 70.19 73 THR A CA 1
ATOM 550 C C . THR A 1 73 ? -3.446 8.341 -19.381 1.00 70.19 73 THR A C 1
ATOM 552 O O . THR A 1 73 ? -2.950 7.579 -18.556 1.00 70.19 73 THR A O 1
ATOM 555 N N . VAL A 1 74 ? -3.517 9.663 -19.231 1.00 75.94 74 VAL A N 1
ATOM 556 C CA . VAL A 1 74 ? -3.100 10.386 -18.028 1.00 75.94 74 VAL A CA 1
ATOM 557 C C . VAL A 1 74 ? -4.328 11.068 -17.443 1.00 75.94 74 VAL A C 1
ATOM 559 O O . VAL A 1 74 ? -4.997 11.843 -18.123 1.00 75.94 74 VAL A O 1
ATOM 562 N N . LEU A 1 75 ? -4.618 10.778 -16.182 1.00 81.81 75 LEU A N 1
ATOM 563 C CA . LEU A 1 75 ? -5.652 11.442 -15.402 1.00 81.81 75 LEU A CA 1
ATOM 564 C C . LEU A 1 75 ? -4.978 12.325 -14.360 1.00 81.81 75 LEU A C 1
ATOM 566 O O . LEU A 1 75 ? -4.172 11.837 -13.569 1.00 81.81 75 LEU A O 1
ATOM 570 N N . THR A 1 76 ? -5.322 13.609 -14.341 1.00 85.50 76 THR A N 1
ATOM 571 C CA . THR A 1 76 ? -4.813 14.561 -13.347 1.00 85.50 76 THR A CA 1
ATOM 572 C C . THR A 1 76 ? -5.822 14.725 -12.220 1.00 85.50 76 THR A C 1
ATOM 574 O O . THR A 1 76 ? -6.992 15.033 -12.453 1.00 85.50 76 THR A O 1
ATOM 577 N N . ILE A 1 77 ? -5.361 14.558 -10.985 1.00 84.31 77 ILE A N 1
ATOM 578 C CA . ILE A 1 77 ? -6.143 14.720 -9.761 1.00 84.31 77 ILE A CA 1
ATOM 579 C C . ILE A 1 77 ? -5.734 16.031 -9.076 1.00 84.31 77 ILE A C 1
ATOM 581 O O . ILE A 1 77 ? -4.604 16.502 -9.186 1.00 84.31 77 ILE A O 1
ATOM 585 N N . LYS A 1 78 ? -6.668 16.672 -8.368 1.00 85.25 78 LYS A N 1
ATOM 586 C CA . LYS A 1 78 ? -6.423 17.973 -7.712 1.00 85.25 78 LYS A CA 1
ATOM 587 C C . LYS A 1 78 ? -5.532 17.853 -6.463 1.00 85.25 78 LYS A C 1
ATOM 589 O O . LYS A 1 78 ? -4.802 18.785 -6.106 1.00 85.25 78 LYS A O 1
ATOM 594 N N . THR A 1 79 ? -5.587 16.701 -5.809 1.00 87.50 79 THR A N 1
ATOM 595 C CA . THR A 1 79 ? -5.024 16.408 -4.486 1.00 87.50 79 THR A CA 1
ATOM 596 C C . THR A 1 79 ? -4.063 15.219 -4.543 1.00 87.50 79 THR A C 1
ATOM 598 O O . THR A 1 79 ? -3.918 14.555 -5.567 1.00 87.50 79 THR A O 1
ATOM 601 N N . GLU A 1 80 ? -3.354 15.002 -3.437 1.00 88.88 80 GLU A N 1
ATOM 602 C CA . GLU A 1 80 ? -2.387 13.918 -3.270 1.00 88.88 80 GLU A CA 1
ATOM 603 C C . GLU A 1 80 ? -3.072 12.542 -3.323 1.00 88.88 80 GLU A C 1
ATOM 605 O O . GLU A 1 80 ? -4.042 12.326 -2.600 1.00 88.88 80 GLU A O 1
ATOM 610 N N . ILE A 1 81 ? -2.556 11.616 -4.140 1.00 90.69 81 ILE A N 1
ATOM 611 C CA . ILE A 1 81 ? -3.093 10.251 -4.269 1.00 90.69 81 ILE A CA 1
ATOM 612 C C . ILE A 1 81 ? -2.641 9.399 -3.078 1.00 90.69 81 ILE A C 1
ATOM 614 O O . ILE A 1 81 ? -1.448 9.257 -2.804 1.00 90.69 81 ILE A O 1
ATOM 618 N N . ARG A 1 82 ? -3.606 8.791 -2.391 1.00 91.56 82 ARG A N 1
ATOM 619 C CA . ARG A 1 82 ? -3.414 7.975 -1.183 1.00 91.56 82 ARG A CA 1
ATOM 620 C C . ARG A 1 82 ? -3.591 6.479 -1.439 1.00 91.56 82 ARG A C 1
ATOM 622 O O . ARG A 1 82 ? -3.057 5.668 -0.695 1.00 91.56 82 ARG A O 1
ATOM 629 N N . GLY A 1 83 ? -4.274 6.105 -2.516 1.00 91.69 83 GLY A N 1
ATOM 630 C CA . GLY A 1 83 ? -4.395 4.714 -2.942 1.00 91.69 83 GLY A CA 1
ATOM 631 C C . GLY A 1 83 ? -5.221 4.578 -4.211 1.00 91.69 83 GLY A C 1
ATOM 632 O O . GLY A 1 83 ? -6.093 5.402 -4.479 1.00 91.69 83 GLY A O 1
ATOM 633 N N . ILE A 1 84 ? -4.954 3.530 -4.984 1.00 92.19 84 ILE A N 1
ATOM 634 C CA . ILE A 1 84 ? -5.779 3.115 -6.121 1.00 92.19 84 ILE A CA 1
ATOM 635 C C . ILE A 1 84 ? -5.984 1.605 -6.058 1.00 92.19 84 ILE A C 1
ATOM 637 O O . ILE A 1 84 ? -5.058 0.866 -5.732 1.00 92.19 84 ILE A O 1
ATOM 641 N N . VAL A 1 85 ? -7.194 1.147 -6.354 1.00 93.19 85 VAL A N 1
ATOM 642 C CA . VAL A 1 85 ? -7.565 -0.274 -6.313 1.00 93.19 85 VAL A CA 1
ATOM 643 C C . VAL A 1 85 ? -8.550 -0.586 -7.425 1.00 93.19 85 VAL A C 1
ATOM 645 O O . VAL A 1 85 ? -9.341 0.273 -7.803 1.00 93.19 85 VAL A O 1
ATOM 648 N N . VAL A 1 86 ? -8.526 -1.815 -7.933 1.00 91.62 86 VAL A N 1
ATOM 649 C CA . VAL A 1 86 ? -9.506 -2.302 -8.907 1.00 91.62 86 VAL A CA 1
ATOM 650 C C . VAL A 1 86 ? -10.678 -2.927 -8.160 1.00 91.62 86 VAL A C 1
ATOM 652 O O . VAL A 1 86 ? -10.488 -3.698 -7.219 1.00 91.62 86 VAL A O 1
ATOM 655 N N . THR A 1 87 ? -11.895 -2.580 -8.555 1.00 90.81 87 THR A N 1
ATOM 656 C CA . THR A 1 87 ? -13.117 -3.205 -8.047 1.00 90.81 87 THR A CA 1
ATOM 657 C C . THR A 1 87 ? -13.486 -4.423 -8.884 1.00 90.81 87 THR A C 1
ATOM 659 O O . THR A 1 87 ? -13.016 -4.601 -10.005 1.00 90.81 87 THR A O 1
ATOM 662 N N . SER A 1 88 ? -14.355 -5.289 -8.357 1.00 86.62 88 SER A N 1
ATOM 663 C CA . SER A 1 88 ? -14.731 -6.543 -9.029 1.00 86.62 88 SER A CA 1
ATOM 664 C C . SER A 1 88 ? -15.396 -6.353 -10.399 1.00 86.62 88 SER A C 1
ATOM 666 O O . SER A 1 88 ? -15.367 -7.259 -11.221 1.00 86.62 88 SER A O 1
ATOM 668 N N . ASP A 1 89 ? -15.998 -5.191 -10.644 1.00 87.75 89 ASP A N 1
ATOM 669 C CA . ASP A 1 89 ? -16.592 -4.792 -11.927 1.00 87.75 89 ASP A CA 1
ATOM 670 C C . ASP A 1 89 ? -15.577 -4.170 -12.907 1.00 87.75 89 ASP A C 1
ATOM 672 O O . ASP A 1 89 ? -15.938 -3.826 -14.028 1.00 87.75 89 ASP A O 1
ATOM 676 N N . GLY A 1 90 ? -14.299 -4.074 -12.526 1.00 87.62 90 GLY A N 1
ATOM 677 C CA . GLY A 1 90 ? -13.214 -3.596 -13.385 1.00 87.62 90 GLY A CA 1
ATOM 678 C C . GLY A 1 90 ? -13.011 -2.081 -13.389 1.00 87.62 90 GLY A C 1
ATOM 679 O O . GLY A 1 90 ? -12.108 -1.606 -14.081 1.00 87.62 90 GLY A O 1
ATOM 680 N N . ASP A 1 91 ? -13.796 -1.336 -12.611 1.00 89.88 91 ASP A N 1
ATOM 681 C CA . ASP A 1 91 ? -13.533 0.075 -12.330 1.00 89.88 91 ASP A CA 1
ATOM 682 C C . ASP A 1 91 ? -12.373 0.237 -11.336 1.00 89.88 91 ASP A C 1
ATOM 684 O O . ASP A 1 91 ? -11.880 -0.722 -10.738 1.00 89.88 91 ASP A O 1
ATOM 688 N N . ILE A 1 92 ? -11.899 1.471 -11.180 1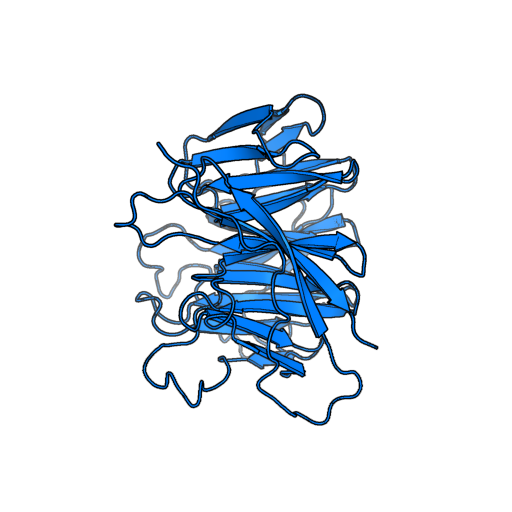.00 91.50 92 ILE A N 1
ATOM 689 C CA . ILE A 1 92 ? -10.836 1.815 -10.238 1.00 91.50 92 ILE A CA 1
ATOM 690 C C . ILE A 1 92 ? -11.423 2.726 -9.166 1.00 91.50 92 ILE A C 1
ATOM 692 O O . ILE A 1 92 ? -12.020 3.755 -9.480 1.00 91.50 92 ILE A O 1
ATOM 696 N N . LEU A 1 93 ? -11.223 2.385 -7.896 1.00 94.06 93 LEU A N 1
ATOM 697 C CA . LEU A 1 93 ? -11.427 3.325 -6.801 1.00 94.06 93 LEU A CA 1
ATOM 698 C C . LEU A 1 93 ? -10.119 4.045 -6.510 1.00 94.06 93 LEU A C 1
ATOM 700 O O . LEU A 1 93 ? -9.061 3.427 -6.397 1.00 94.06 93 LEU A O 1
ATOM 704 N N . LEU A 1 94 ? -10.212 5.360 -6.381 1.00 93.69 94 LEU A N 1
ATOM 705 C CA . LEU A 1 94 ? -9.109 6.247 -6.073 1.00 93.69 94 LEU A CA 1
ATOM 706 C C . LEU A 1 94 ? -9.387 6.945 -4.749 1.00 93.69 94 LEU A C 1
ATOM 708 O O . LEU A 1 94 ? -10.400 7.624 -4.580 1.00 93.69 94 LEU A O 1
ATOM 712 N N . ALA A 1 95 ? -8.444 6.797 -3.832 1.00 93.62 95 ALA A N 1
ATOM 713 C CA . ALA A 1 95 ? -8.333 7.598 -2.635 1.00 93.62 95 ALA A CA 1
ATOM 714 C C . ALA A 1 95 ? -7.349 8.739 -2.877 1.00 93.62 95 ALA A C 1
ATOM 716 O O . ALA A 1 95 ? -6.228 8.532 -3.351 1.00 93.62 95 ALA A O 1
ATOM 717 N N . ASP A 1 96 ? -7.746 9.940 -2.491 1.00 90.31 96 ASP A N 1
ATOM 718 C CA . ASP A 1 96 ? -6.867 11.093 -2.400 1.00 90.31 96 ASP A CA 1
ATOM 719 C C . ASP A 1 96 ? -6.974 11.727 -1.004 1.00 90.31 96 ASP A C 1
ATOM 721 O O . ASP A 1 96 ? -7.548 11.140 -0.090 1.00 90.31 96 ASP A O 1
ATOM 725 N N . ALA A 1 97 ? -6.403 12.914 -0.807 1.00 87.50 97 ALA A N 1
ATOM 726 C CA . ALA A 1 97 ? -6.463 13.630 0.471 1.00 87.50 97 ALA A CA 1
ATOM 727 C C . ALA A 1 97 ? -7.866 14.178 0.848 1.00 87.50 97 ALA A C 1
ATOM 729 O O . ALA A 1 97 ? -7.964 15.078 1.682 1.00 87.50 97 ALA A O 1
ATOM 730 N N . THR A 1 98 ? -8.944 13.691 0.227 1.00 90.75 98 THR A N 1
ATOM 731 C CA . THR A 1 98 ? -10.338 14.026 0.557 1.00 90.75 98 THR A CA 1
ATOM 732 C C . THR A 1 98 ? -11.017 12.862 1.300 1.00 90.75 98 THR A C 1
ATOM 734 O O . THR A 1 98 ? -10.512 11.738 1.294 1.00 90.75 98 THR A O 1
ATOM 737 N N . PRO A 1 99 ? -12.154 13.091 1.985 1.00 92.94 99 PRO A N 1
ATOM 738 C CA . PRO A 1 99 ? -12.813 12.048 2.770 1.00 92.94 99 PRO A CA 1
ATOM 739 C C . PRO A 1 99 ? -13.692 11.110 1.920 1.00 92.94 99 PRO A C 1
ATOM 741 O O . PRO A 1 99 ? -14.416 10.279 2.471 1.00 92.94 99 PRO A O 1
ATOM 744 N N . ARG A 1 100 ? -13.700 11.269 0.591 1.00 93.69 100 ARG A N 1
ATOM 745 C CA . ARG A 1 100 ? -14.558 10.526 -0.341 1.00 93.69 100 ARG A CA 1
ATOM 746 C C . ARG A 1 100 ? -13.705 9.812 -1.371 1.00 93.69 100 ARG A C 1
ATOM 748 O O . ARG A 1 100 ? -12.773 10.396 -1.920 1.00 93.69 100 ARG A O 1
ATOM 755 N N . LEU A 1 101 ? -14.039 8.556 -1.650 1.00 94.56 101 LEU A N 1
ATOM 756 C CA . LEU A 1 101 ? -13.408 7.852 -2.759 1.00 94.56 101 LEU A CA 1
ATOM 757 C C . LEU A 1 101 ? -13.963 8.384 -4.079 1.00 94.56 101 LEU A C 1
ATOM 759 O O . LEU A 1 101 ? -15.137 8.749 -4.192 1.00 94.56 101 LEU A O 1
ATOM 763 N N . LYS A 1 102 ? -13.119 8.374 -5.099 1.00 93.25 102 LYS A N 1
ATOM 764 C CA . LYS A 1 102 ? -13.505 8.621 -6.486 1.00 93.25 102 LYS A CA 1
ATOM 765 C C . LYS A 1 102 ? -13.554 7.299 -7.218 1.00 93.25 102 LYS A C 1
ATOM 767 O O . LYS A 1 102 ? -12.732 6.423 -6.964 1.00 93.25 102 LYS A O 1
ATOM 772 N N . ARG A 1 103 ? -14.485 7.165 -8.150 1.00 92.19 103 ARG A N 1
ATOM 773 C CA . ARG A 1 103 ? -14.538 6.038 -9.073 1.00 92.19 103 ARG A CA 1
ATOM 774 C C . ARG A 1 103 ? -14.075 6.502 -10.445 1.00 92.19 103 ARG A C 1
ATOM 776 O O . ARG A 1 103 ? -14.527 7.527 -10.952 1.00 92.19 103 ARG A O 1
ATOM 783 N N . ILE A 1 104 ? -13.161 5.748 -11.029 1.00 89.50 104 ILE A N 1
ATOM 784 C CA . ILE A 1 104 ? -12.672 5.928 -12.386 1.00 89.50 104 ILE A CA 1
ATOM 785 C C . ILE A 1 104 ? -13.195 4.748 -13.187 1.00 89.50 104 ILE A C 1
ATOM 787 O O . ILE A 1 104 ? -12.924 3.594 -12.849 1.00 89.50 104 ILE A O 1
ATOM 791 N N . ASN A 1 105 ? -13.934 5.038 -14.249 1.00 85.62 105 ASN A N 1
ATOM 792 C CA . ASN A 1 105 ? -14.417 3.994 -15.131 1.00 85.62 105 ASN A CA 1
ATOM 793 C C . ASN A 1 105 ? -13.234 3.308 -15.834 1.00 85.62 105 ASN A C 1
ATOM 795 O O . ASN A 1 105 ? -12.445 3.967 -16.516 1.00 85.62 105 ASN A O 1
ATOM 799 N N . GLY A 1 106 ? -13.114 1.988 -15.692 1.00 77.38 106 GLY A N 1
ATOM 800 C CA . GLY A 1 106 ? -11.958 1.240 -16.201 1.00 77.38 106 GLY A CA 1
ATOM 801 C C . GLY A 1 106 ? -11.847 1.213 -17.732 1.00 77.38 106 GLY A C 1
ATOM 802 O O . GLY A 1 106 ? -10.755 1.013 -18.276 1.00 77.38 106 GLY A O 1
ATOM 803 N N . ALA A 1 107 ? -12.960 1.437 -18.439 1.00 77.06 107 ALA A N 1
ATOM 804 C CA . ALA A 1 107 ? -13.019 1.409 -19.898 1.00 77.06 107 ALA A CA 1
ATOM 805 C C . ALA A 1 107 ? -12.660 2.760 -20.534 1.00 77.06 107 ALA A C 1
ATOM 807 O O . ALA A 1 107 ? -11.905 2.788 -21.504 1.00 77.06 107 ALA A O 1
ATOM 808 N N . ASN A 1 108 ? -13.181 3.870 -20.000 1.00 77.19 108 ASN A N 1
ATOM 809 C CA . ASN A 1 108 ? -13.040 5.201 -20.607 1.00 77.19 108 ASN A CA 1
ATOM 810 C C . ASN A 1 108 ? -12.273 6.227 -19.752 1.00 77.19 108 ASN A C 1
ATOM 812 O O . ASN A 1 108 ? -12.043 7.344 -20.209 1.00 77.19 108 ASN A O 1
ATOM 816 N N . GLY A 1 109 ? -11.877 5.880 -18.524 1.00 79.06 109 GLY A N 1
ATOM 817 C CA . GLY A 1 109 ? -11.102 6.748 -17.634 1.00 79.06 109 GLY A CA 1
ATOM 818 C C . GLY A 1 109 ? -11.880 7.922 -17.026 1.00 79.06 109 GLY A C 1
ATOM 819 O O . GLY A 1 109 ? -11.278 8.769 -16.368 1.00 79.06 109 GLY A O 1
ATOM 820 N N . LYS A 1 110 ? -13.202 8.010 -17.223 1.00 85.31 110 LYS A N 1
ATOM 821 C CA . LYS A 1 110 ? -14.023 9.088 -16.660 1.00 85.31 110 LYS A CA 1
ATOM 822 C C . LYS A 1 110 ? -14.081 8.979 -15.138 1.00 85.31 110 LYS A C 1
ATOM 824 O O . LYS A 1 110 ? -14.319 7.900 -14.600 1.00 85.31 110 LYS A O 1
ATOM 829 N N . ILE A 1 111 ? -13.903 10.114 -14.464 1.00 87.75 111 ILE A N 1
ATOM 830 C CA . ILE A 1 111 ? -13.935 10.223 -13.003 1.00 87.75 111 ILE A CA 1
ATOM 831 C C . ILE A 1 111 ? -15.319 10.685 -12.550 1.00 87.75 111 ILE A C 1
ATOM 833 O O . ILE A 1 111 ? -15.880 11.627 -13.112 1.00 87.75 111 ILE A O 1
ATOM 837 N N . GLN A 1 112 ? -15.830 10.053 -11.502 1.00 89.31 112 GLN A N 1
ATOM 838 C CA . GLN A 1 112 ? -17.005 10.477 -10.752 1.00 89.31 112 GLN A CA 1
ATOM 839 C C . GLN A 1 112 ? -16.743 10.317 -9.253 1.00 89.31 112 GLN A C 1
ATOM 841 O O . GLN A 1 112 ? -15.914 9.498 -8.845 1.00 89.31 112 GLN A O 1
ATOM 846 N N . ASP A 1 113 ? -17.446 11.086 -8.428 1.00 85.38 113 ASP A N 1
ATOM 847 C CA . ASP A 1 113 ? -17.455 10.818 -6.993 1.00 85.38 113 ASP A CA 1
ATOM 848 C C . ASP A 1 113 ? -18.146 9.471 -6.747 1.00 85.38 113 ASP A C 1
ATOM 850 O O . ASP A 1 113 ? -19.103 9.109 -7.437 1.00 85.38 113 ASP A O 1
ATOM 854 N N . SER A 1 114 ? -17.612 8.692 -5.809 1.00 82.31 114 SER A N 1
ATOM 855 C CA . SER A 1 114 ? -18.260 7.459 -5.370 1.00 82.31 114 SER A CA 1
ATOM 856 C C . SER A 1 114 ? -19.170 7.723 -4.171 1.00 82.31 114 SER A C 1
ATOM 858 O O . SER A 1 114 ? -19.094 8.770 -3.525 1.00 82.31 114 SER A O 1
ATOM 860 N N . GLU A 1 115 ? -19.994 6.736 -3.839 1.00 84.25 115 GLU A N 1
ATOM 861 C CA . GLU A 1 115 ? -20.843 6.766 -2.645 1.00 84.25 115 GLU A CA 1
ATOM 862 C C . GLU A 1 115 ? -20.042 6.528 -1.349 1.00 84.25 115 GLU A C 1
ATOM 864 O O . GLU A 1 115 ? -20.523 6.822 -0.256 1.00 84.25 115 GLU A O 1
ATOM 869 N N . TYR A 1 116 ? -18.791 6.062 -1.452 1.00 91.88 116 TYR A N 1
ATOM 870 C CA . TYR A 1 116 ? -17.953 5.747 -0.300 1.00 91.88 116 TYR A CA 1
ATOM 871 C C . TYR A 1 116 ? -17.374 7.007 0.344 1.00 91.88 116 TYR A C 1
ATOM 873 O O . TYR A 1 116 ? -16.643 7.787 -0.281 1.00 91.88 116 TYR A O 1
ATOM 881 N N . SER A 1 117 ? -17.631 7.155 1.642 1.00 92.88 117 SER A N 1
ATOM 882 C CA . SER A 1 117 ? -17.095 8.244 2.449 1.00 92.88 117 SER A CA 1
ATOM 883 C C . SER A 1 117 ? -16.663 7.773 3.833 1.00 92.88 117 SER A C 1
ATOM 885 O O . SER A 1 117 ? -17.272 6.889 4.437 1.00 92.88 117 SER A O 1
ATOM 887 N N . VAL A 1 118 ? -15.611 8.411 4.344 1.00 93.88 118 VAL A N 1
ATOM 888 C CA . VAL A 1 118 ? -15.118 8.244 5.714 1.00 93.88 118 VAL A CA 1
ATOM 889 C C . VAL A 1 118 ? -15.221 9.540 6.520 1.00 93.88 118 VAL A C 1
ATOM 891 O O . VAL A 1 118 ? -14.524 9.692 7.520 1.00 93.88 118 VAL A O 1
ATOM 894 N N . GLU A 1 119 ? -16.060 10.492 6.095 1.00 92.94 119 GLU A N 1
ATOM 895 C CA . GLU A 1 119 ? -16.259 11.755 6.814 1.00 92.94 119 GLU A CA 1
ATOM 896 C C . GLU A 1 119 ? -16.519 11.514 8.317 1.00 92.94 119 GLU A C 1
ATOM 898 O O . GLU A 1 119 ? -17.275 10.610 8.682 1.00 92.94 119 GLU A O 1
ATOM 903 N N . PRO A 1 120 ? -15.888 12.296 9.217 1.00 93.06 120 PRO A N 1
ATOM 904 C CA . PRO A 1 120 ? -15.039 13.471 8.971 1.00 93.06 120 PRO A CA 1
ATOM 905 C C . PRO A 1 120 ? -13.528 13.159 8.835 1.00 93.06 120 PRO A C 1
ATOM 907 O O . PRO A 1 120 ? -12.692 14.037 9.054 1.00 93.06 120 PRO A O 1
ATOM 910 N N . LEU A 1 121 ? -13.143 11.912 8.556 1.00 94.31 121 LEU A N 1
ATOM 911 C CA . LEU A 1 121 ? -11.743 11.481 8.454 1.00 94.31 121 LEU A CA 1
ATOM 912 C C . LEU A 1 121 ? -11.169 11.712 7.053 1.00 94.31 121 LEU A C 1
ATOM 914 O O . LEU A 1 121 ? -11.906 11.828 6.085 1.00 94.31 121 LEU A O 1
ATOM 918 N N . GLN A 1 122 ? -9.845 11.722 6.933 1.00 93.50 122 GLN A N 1
ATOM 919 C CA . GLN A 1 122 ? -9.148 11.629 5.649 1.00 93.50 122 GLN A CA 1
ATOM 920 C C . GLN A 1 122 ? -8.713 10.189 5.375 1.00 93.50 122 GLN A C 1
ATOM 922 O O . GLN A 1 122 ? -8.395 9.434 6.300 1.00 93.50 122 GLN A O 1
ATOM 927 N N . ILE A 1 123 ? -8.672 9.834 4.094 1.00 95.12 123 ILE A N 1
ATOM 928 C CA . ILE A 1 123 ? -8.234 8.522 3.632 1.00 95.12 123 ILE A CA 1
ATOM 929 C C . ILE A 1 123 ? -6.712 8.510 3.505 1.00 95.12 123 ILE A C 1
ATOM 931 O O . ILE A 1 123 ? -6.114 9.424 2.941 1.00 95.12 123 ILE A O 1
ATOM 935 N N . MET A 1 124 ? -6.087 7.455 4.018 1.00 93.62 124 MET A N 1
ATOM 936 C CA . MET A 1 124 ? -4.637 7.267 3.989 1.00 93.62 124 MET A CA 1
ATOM 937 C C . MET A 1 124 ? -4.208 6.115 3.101 1.00 93.62 124 MET A C 1
ATOM 939 O O . MET A 1 124 ? -3.159 6.197 2.472 1.00 93.62 124 MET A O 1
ATOM 943 N N . SER A 1 125 ? -5.017 5.063 3.061 1.00 94.44 125 SER A N 1
ATOM 944 C CA . SER A 1 125 ? -4.754 3.853 2.296 1.00 94.44 125 SER A CA 1
ATOM 945 C C . SER A 1 125 ? -6.058 3.143 1.958 1.00 94.44 125 SER A C 1
ATOM 947 O O . SER A 1 125 ? -7.082 3.352 2.612 1.00 94.44 125 SER A O 1
ATOM 949 N N . LEU A 1 126 ? -6.019 2.324 0.910 1.00 95.44 126 LEU A N 1
ATOM 950 C CA . LEU A 1 126 ? -7.189 1.689 0.321 1.00 95.44 126 LEU A CA 1
ATOM 951 C C . LEU A 1 126 ? -6.830 0.285 -0.174 1.00 95.44 126 LEU A C 1
ATOM 953 O O . LEU A 1 126 ? -5.789 0.103 -0.800 1.00 95.44 126 LEU A O 1
ATOM 957 N N . HIS A 1 127 ? -7.711 -0.683 0.068 1.00 95.62 127 HIS A N 1
ATOM 958 C CA . HIS A 1 127 ? -7.621 -2.049 -0.446 1.00 95.62 127 HIS A CA 1
ATOM 959 C C . HIS A 1 127 ? -9.019 -2.606 -0.751 1.00 95.62 127 HIS A C 1
ATOM 961 O O . HIS A 1 127 ? -9.983 -2.255 -0.075 1.00 95.62 127 HIS A O 1
ATOM 967 N N . VAL A 1 128 ? -9.133 -3.500 -1.735 1.00 94.06 128 VAL A N 1
ATOM 968 C CA . VAL A 1 128 ? -10.351 -4.287 -1.990 1.00 94.06 128 VAL A CA 1
ATOM 969 C C . VAL A 1 128 ? -10.053 -5.737 -1.647 1.00 94.06 128 VAL A C 1
ATOM 971 O O . VAL A 1 128 ? -9.143 -6.339 -2.213 1.00 94.06 128 VAL A O 1
ATOM 974 N N . LYS A 1 129 ? -10.823 -6.292 -0.714 1.00 92.94 129 LYS A N 1
ATOM 975 C CA . LYS A 1 129 ? -10.736 -7.694 -0.312 1.00 92.94 129 LYS A CA 1
ATOM 976 C C . LYS A 1 129 ? -11.266 -8.612 -1.411 1.00 92.94 129 LYS A C 1
ATOM 978 O O . LYS A 1 129 ? -12.063 -8.218 -2.262 1.00 92.94 129 LYS A O 1
ATOM 983 N N . LYS A 1 130 ? -10.929 -9.899 -1.310 1.00 88.81 130 LYS A N 1
ATOM 984 C CA . LYS A 1 130 ? -11.473 -10.954 -2.182 1.00 88.81 130 LYS A CA 1
ATOM 985 C C . LYS A 1 130 ? -13.004 -11.070 -2.117 1.00 88.81 130 LYS A C 1
ATOM 987 O O . LYS A 1 130 ? -13.632 -11.391 -3.122 1.00 88.81 130 LYS A O 1
ATOM 992 N N . ASP A 1 131 ? -13.603 -10.785 -0.961 1.00 90.69 131 ASP A N 1
ATOM 993 C CA . ASP A 1 131 ? -15.061 -10.752 -0.759 1.00 90.69 131 ASP A CA 1
ATOM 994 C C . ASP A 1 131 ? -15.722 -9.448 -1.242 1.00 90.69 131 ASP A C 1
ATOM 996 O O . ASP A 1 131 ? -16.931 -9.291 -1.100 1.00 90.69 131 ASP A O 1
ATOM 1000 N N . ARG A 1 132 ? -14.954 -8.564 -1.898 1.00 91.44 132 ARG A N 1
ATOM 1001 C CA . ARG A 1 132 ? -15.368 -7.270 -2.469 1.00 91.44 132 ARG A CA 1
ATOM 1002 C C . ARG A 1 132 ? -15.603 -6.160 -1.450 1.00 91.44 132 ARG A C 1
ATOM 1004 O O . ARG A 1 132 ? -15.898 -5.041 -1.867 1.00 91.44 132 ARG A O 1
ATOM 1011 N N . ASN A 1 133 ? -15.414 -6.419 -0.158 1.00 93.69 133 ASN A N 1
ATOM 1012 C CA . ASN A 1 133 ? -15.429 -5.352 0.833 1.00 93.69 133 ASN A CA 1
ATOM 1013 C C . ASN A 1 133 ? -14.194 -4.461 0.665 1.00 93.69 133 ASN A C 1
ATOM 1015 O O . ASN A 1 133 ? -13.100 -4.912 0.309 1.00 93.69 133 ASN A O 1
ATOM 1019 N N . ILE A 1 134 ? -14.372 -3.177 0.935 1.00 95.44 134 ILE A N 1
ATOM 1020 C CA . ILE A 1 134 ? -13.336 -2.162 0.809 1.00 95.44 134 ILE A CA 1
ATOM 1021 C C . ILE A 1 134 ? -12.746 -1.918 2.192 1.00 95.44 134 ILE A C 1
ATOM 1023 O O . ILE A 1 134 ? -13.470 -1.632 3.141 1.00 95.44 134 ILE A O 1
ATOM 1027 N N . ILE A 1 135 ? -11.426 -2.001 2.313 1.00 96.44 135 ILE A N 1
ATOM 1028 C CA . ILE A 1 135 ? -10.712 -1.642 3.534 1.00 96.44 135 ILE A CA 1
ATOM 1029 C C . ILE A 1 135 ? -10.056 -0.284 3.329 1.00 96.44 135 ILE A C 1
ATOM 1031 O O . ILE A 1 135 ? -9.325 -0.073 2.361 1.00 96.44 135 ILE A O 1
ATOM 1035 N N . VAL A 1 136 ? -10.282 0.619 4.274 1.00 96.94 136 VAL A N 1
ATOM 1036 C CA . VAL A 1 136 ? -9.698 1.953 4.287 1.00 96.94 136 VAL A CA 1
ATOM 1037 C C . VAL A 1 136 ? -8.924 2.176 5.576 1.00 96.94 136 VAL A C 1
ATOM 1039 O O . VAL A 1 136 ? -9.478 2.053 6.666 1.00 96.94 136 VAL A O 1
ATOM 1042 N N . GLY A 1 137 ? -7.657 2.567 5.457 1.00 96.75 137 GLY A N 1
ATOM 1043 C CA . GLY A 1 137 ? -6.956 3.243 6.543 1.00 96.75 137 GLY A CA 1
ATOM 1044 C C . GLY A 1 137 ? -7.368 4.712 6.555 1.00 96.75 137 GLY A C 1
ATOM 1045 O O . GLY A 1 137 ? -7.206 5.400 5.547 1.00 96.75 137 GLY A O 1
ATOM 1046 N N . ALA A 1 138 ? -7.903 5.200 7.671 1.00 95.81 138 ALA A N 1
ATOM 1047 C CA . ALA A 1 138 ? -8.374 6.574 7.806 1.00 95.81 138 ALA A CA 1
ATOM 1048 C C . ALA A 1 138 ? -7.927 7.203 9.126 1.00 95.81 138 ALA A C 1
ATOM 1050 O O . ALA A 1 138 ? -7.683 6.524 10.123 1.00 95.81 138 ALA A O 1
ATOM 1051 N N . MET A 1 139 ? -7.830 8.526 9.151 1.00 94.00 139 MET A N 1
ATOM 1052 C CA . MET A 1 139 ? -7.447 9.260 10.356 1.00 94.00 139 MET A CA 1
ATOM 1053 C C . MET A 1 139 ? -8.006 10.675 10.362 1.00 94.00 139 MET A C 1
ATOM 1055 O O . MET A 1 139 ? -8.456 11.183 9.339 1.00 94.00 139 MET A O 1
ATOM 1059 N N . SER A 1 140 ? -7.977 11.331 11.519 1.00 93.38 140 SER A N 1
ATOM 1060 C CA . SER A 1 140 ? -8.327 12.746 11.611 1.00 93.38 140 SER A CA 1
ATOM 1061 C C . SER A 1 140 ? -7.442 13.598 10.684 1.00 93.38 140 SER A C 1
ATOM 1063 O O . SER A 1 140 ? -6.256 13.293 10.507 1.00 93.38 140 SER A O 1
ATOM 1065 N N . PRO A 1 141 ? -8.002 14.662 10.084 1.00 89.06 141 PRO A N 1
ATOM 1066 C CA . PRO A 1 141 ? -7.235 15.598 9.275 1.00 89.06 141 PRO A CA 1
ATOM 1067 C C . PRO A 1 141 ? -6.203 16.350 10.126 1.00 89.06 141 PRO A C 1
ATOM 1069 O O . PRO A 1 141 ? -6.419 16.589 11.314 1.00 89.06 141 PRO A O 1
ATOM 1072 N N . GLY A 1 142 ? -5.093 16.747 9.503 1.00 82.25 142 GLY A N 1
ATOM 1073 C CA . GLY A 1 142 ? -4.047 17.554 10.136 1.00 82.25 142 GLY A CA 1
ATOM 1074 C C . GLY A 1 142 ? -2.632 17.060 9.834 1.00 82.25 142 GLY A C 1
ATOM 1075 O O . GLY A 1 142 ? -2.418 15.878 9.570 1.00 82.25 142 GLY A O 1
ATOM 1076 N N . ALA A 1 143 ? -1.664 17.981 9.872 1.00 72.25 143 ALA A N 1
ATOM 1077 C CA . ALA A 1 143 ? -0.241 17.663 9.713 1.00 72.25 143 ALA A CA 1
ATOM 1078 C C . ALA A 1 143 ? 0.334 16.940 10.942 1.00 72.25 143 ALA A C 1
ATOM 1080 O O . ALA A 1 143 ? 1.198 16.081 10.80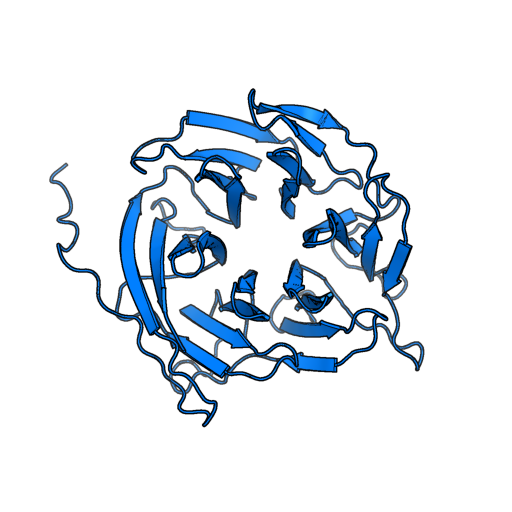3 1.00 72.25 143 ALA A O 1
ATOM 1081 N N . VAL A 1 144 ? -0.179 17.276 12.129 1.00 78.88 144 VAL A N 1
ATOM 1082 C CA . VAL A 1 144 ? 0.099 16.600 13.399 1.00 78.88 144 VAL A CA 1
ATOM 1083 C C . VAL A 1 144 ? -1.226 16.068 13.916 1.00 78.88 144 VAL A C 1
ATOM 1085 O O . VAL A 1 144 ? -2.193 16.821 14.049 1.00 78.88 144 VAL A O 1
ATOM 1088 N N . ILE A 1 145 ? -1.289 14.768 14.180 1.00 78.44 145 ILE A N 1
ATOM 1089 C CA . ILE A 1 145 ? -2.529 14.139 14.622 1.00 78.44 145 ILE A CA 1
ATOM 1090 C C . ILE A 1 145 ? -2.646 14.317 16.135 1.00 78.44 145 ILE A C 1
ATOM 1092 O O . ILE A 1 145 ? -1.803 13.789 16.868 1.00 78.44 145 ILE A O 1
ATOM 1096 N N . PRO A 1 146 ? -3.697 14.977 16.648 1.00 81.38 146 PRO A N 1
ATOM 1097 C CA . PRO A 1 146 ? -3.857 15.127 18.085 1.00 81.38 146 PRO A CA 1
ATOM 1098 C C . PRO A 1 146 ? -3.962 13.759 18.775 1.00 81.38 146 PRO A C 1
ATOM 1100 O O . PRO A 1 146 ? -4.351 12.747 18.177 1.00 81.38 146 PRO A O 1
ATOM 1103 N N . VAL A 1 147 ? -3.651 13.717 20.072 1.00 81.12 147 VAL A N 1
ATOM 1104 C CA . VAL A 1 147 ? -3.802 12.500 20.896 1.00 81.12 147 VAL A CA 1
ATOM 1105 C C . VAL A 1 147 ? -5.245 11.978 20.847 1.00 81.12 147 VAL A C 1
ATOM 1107 O O . VAL A 1 147 ? -5.468 10.768 20.827 1.00 81.12 147 VAL A O 1
ATOM 1110 N N . THR A 1 148 ? -6.215 12.888 20.736 1.00 86.69 148 THR A N 1
ATOM 1111 C CA . THR A 1 148 ? -7.650 12.608 20.575 1.00 86.69 148 THR A CA 1
ATOM 1112 C C . THR A 1 148 ? -8.069 12.302 19.134 1.00 86.69 148 THR A C 1
ATOM 1114 O O . THR A 1 148 ? -9.167 11.800 18.920 1.00 86.69 148 THR A O 1
ATOM 1117 N N . GLY A 1 149 ? -7.217 12.575 18.141 1.00 89.88 149 GLY A N 1
ATOM 1118 C CA . GLY A 1 149 ? -7.530 12.358 16.729 1.00 89.88 149 GLY A CA 1
ATOM 1119 C C . GLY A 1 149 ? -7.743 10.878 16.434 1.00 89.88 149 GLY A C 1
ATOM 1120 O O . GLY A 1 149 ? -6.994 10.041 16.935 1.00 89.88 149 GLY A O 1
ATOM 1121 N N . LYS A 1 150 ? -8.757 10.544 15.639 1.00 93.44 150 LYS A N 1
ATOM 1122 C CA . LYS A 1 150 ? -9.072 9.163 15.255 1.00 93.44 150 LYS A CA 1
ATOM 1123 C C . LYS A 1 150 ? -8.024 8.614 14.300 1.00 93.44 150 LYS A C 1
ATOM 1125 O O . LYS A 1 150 ? -7.487 9.358 13.481 1.00 93.44 150 LYS A O 1
ATOM 1130 N N . ARG A 1 151 ? -7.737 7.320 14.416 1.00 93.62 151 ARG A N 1
ATOM 1131 C CA . ARG A 1 151 ? -6.833 6.567 13.531 1.00 93.62 151 ARG A CA 1
ATOM 1132 C C . ARG A 1 151 ? -7.371 5.148 13.459 1.00 93.62 151 ARG A C 1
ATOM 1134 O O . ARG A 1 151 ? -7.368 4.458 14.476 1.00 93.62 151 ARG A O 1
ATOM 1141 N N . VAL A 1 152 ? -7.912 4.771 12.312 1.00 96.00 152 VAL A N 1
ATOM 1142 C CA . VAL A 1 152 ? -8.783 3.606 12.190 1.00 96.00 152 VAL A CA 1
ATOM 1143 C C . VAL A 1 152 ? -8.522 2.833 10.909 1.00 96.00 152 VAL A C 1
ATOM 1145 O O . VAL A 1 152 ? -8.087 3.388 9.899 1.00 96.00 152 VAL A O 1
ATOM 1148 N N . VAL A 1 153 ? -8.877 1.556 10.948 1.00 97.44 153 VAL A N 1
ATOM 1149 C CA . VAL A 1 153 ? -9.187 0.778 9.753 1.00 97.44 153 VAL A CA 1
ATOM 1150 C C . VAL A 1 153 ? -10.698 0.616 9.673 1.00 97.44 153 VAL A C 1
ATOM 1152 O O . VAL A 1 153 ? -11.314 0.160 10.633 1.00 97.44 153 VAL A O 1
ATOM 1155 N N . ILE A 1 154 ? -11.288 0.994 8.543 1.00 96.75 154 ILE A N 1
ATOM 1156 C CA . ILE A 1 154 ? -12.718 0.858 8.258 1.00 96.75 154 ILE A CA 1
ATOM 1157 C C . ILE A 1 154 ? -12.880 -0.226 7.200 1.00 96.75 154 ILE A C 1
ATOM 1159 O O . ILE A 1 154 ? -12.242 -0.160 6.151 1.00 96.75 154 ILE A O 1
ATOM 1163 N N . VAL A 1 155 ? -13.738 -1.206 7.465 1.00 96.06 155 VAL A N 1
ATOM 1164 C CA . VAL A 1 155 ? -14.203 -2.167 6.462 1.00 96.06 155 VAL A CA 1
ATOM 1165 C C . VAL A 1 155 ? -15.589 -1.724 6.018 1.00 96.06 155 VAL A C 1
ATOM 1167 O O . VAL A 1 155 ? -16.487 -1.588 6.848 1.00 96.06 155 VAL A O 1
ATOM 1170 N N . MET A 1 156 ? -15.746 -1.465 4.727 1.00 95.00 156 MET A N 1
ATOM 1171 C CA . MET A 1 156 ? -17.005 -1.086 4.099 1.00 95.00 156 MET A CA 1
ATOM 1172 C C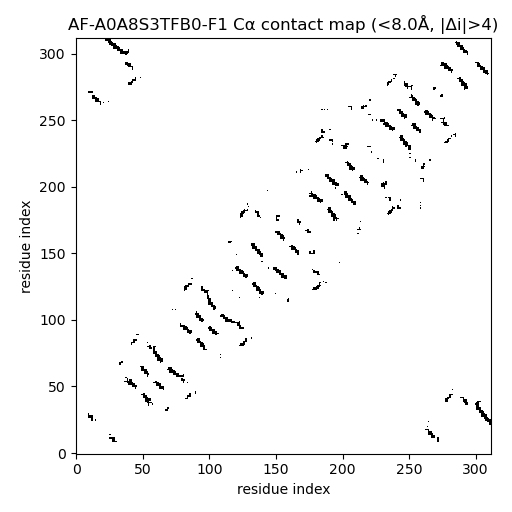 . MET A 1 156 ? -17.492 -2.214 3.199 1.00 95.00 156 MET A C 1
ATOM 1174 O O . MET A 1 156 ? -16.689 -2.845 2.508 1.00 95.00 156 MET A O 1
ATOM 1178 N N . ASP A 1 157 ? -18.798 -2.446 3.185 1.00 91.12 157 ASP A N 1
ATOM 1179 C CA . ASP A 1 157 ? -19.406 -3.345 2.211 1.00 91.12 157 ASP A CA 1
ATOM 1180 C C . ASP A 1 157 ? -19.472 -2.709 0.810 1.00 91.12 157 ASP A C 1
ATOM 1182 O O . ASP A 1 157 ? -19.049 -1.569 0.579 1.00 91.12 157 ASP A O 1
ATOM 1186 N N . LYS A 1 158 ? -20.013 -3.462 -0.153 1.00 82.69 158 LYS A N 1
ATOM 1187 C CA . LYS A 1 158 ? -20.173 -3.011 -1.542 1.00 82.69 158 LYS A CA 1
ATOM 1188 C C . LYS A 1 158 ? -21.051 -1.761 -1.691 1.00 82.69 158 LYS A C 1
ATOM 1190 O O . LYS A 1 158 ? -20.901 -1.067 -2.689 1.00 82.69 158 LYS A O 1
ATOM 1195 N N . ASP A 1 159 ? -21.928 -1.478 -0.730 1.00 84.44 159 ASP A N 1
ATOM 1196 C CA . ASP A 1 159 ? -22.854 -0.340 -0.744 1.00 84.44 159 ASP A CA 1
ATOM 1197 C C . ASP A 1 159 ? -22.305 0.837 0.095 1.00 84.44 159 ASP A C 1
ATOM 1199 O O . ASP A 1 159 ? -22.954 1.864 0.270 1.00 84.44 159 ASP A O 1
ATOM 1203 N N . GLY A 1 160 ? -21.084 0.695 0.622 1.00 83.31 160 GLY A N 1
ATOM 1204 C CA . GLY A 1 160 ? -20.358 1.724 1.358 1.00 83.31 160 GLY A CA 1
ATOM 1205 C C . GLY A 1 160 ? -20.756 1.865 2.817 1.00 83.31 160 GLY A C 1
ATOM 1206 O O . GLY A 1 160 ? -20.299 2.789 3.497 1.00 83.31 160 GLY A O 1
ATOM 1207 N N . LYS A 1 161 ? -21.550 0.929 3.336 1.00 89.38 161 LYS A N 1
ATOM 1208 C CA . LYS A 1 161 ? -21.879 0.876 4.753 1.00 89.38 161 LYS A CA 1
ATOM 1209 C C . LYS A 1 161 ? -20.671 0.381 5.538 1.00 89.38 161 LYS A C 1
ATOM 1211 O O . LYS A 1 161 ? -20.039 -0.611 5.184 1.00 89.38 161 LYS A O 1
ATOM 1216 N N . HIS A 1 162 ? -20.363 1.073 6.633 1.00 90.50 162 HIS A N 1
ATOM 1217 C CA . HIS A 1 162 ? -19.286 0.687 7.542 1.00 90.50 162 HIS A CA 1
ATOM 1218 C C . HIS A 1 162 ? -19.703 -0.582 8.292 1.00 90.50 162 HIS A C 1
ATOM 1220 O O . HIS A 1 162 ? -20.628 -0.555 9.104 1.00 90.50 162 HIS A O 1
ATOM 1226 N N . GLU A 1 163 ? -19.036 -1.692 7.999 1.00 87.12 163 GLU A N 1
ATOM 1227 C CA . GLU A 1 163 ? -19.268 -2.985 8.640 1.00 87.12 163 GLU A CA 1
ATOM 1228 C C . GLU A 1 163 ? -18.454 -3.095 9.934 1.00 87.12 163 GLU A C 1
ATOM 1230 O O . GLU A 1 163 ? -18.979 -3.472 10.980 1.00 87.12 163 GLU A O 1
ATOM 1235 N N . PHE A 1 164 ? -17.181 -2.689 9.880 1.00 90.38 164 PHE A N 1
ATOM 1236 C CA . PHE A 1 164 ? -16.266 -2.734 11.018 1.00 90.38 164 PHE A CA 1
ATOM 1237 C C . PHE A 1 164 ? -15.378 -1.494 11.087 1.00 90.38 164 PHE A C 1
ATOM 1239 O O . PHE A 1 164 ? -14.959 -0.956 10.061 1.00 90.38 164 PHE A O 1
ATOM 1246 N N . VAL A 1 165 ? -15.047 -1.074 12.311 1.00 94.44 165 VAL A N 1
ATOM 1247 C CA . VAL A 1 165 ? -14.104 0.017 12.588 1.00 94.44 165 VAL A CA 1
ATOM 1248 C C . VAL A 1 165 ? -13.127 -0.434 13.672 1.00 94.44 165 VAL A C 1
ATOM 1250 O O . VAL A 1 165 ? -13.513 -0.634 14.823 1.00 94.44 165 VAL A O 1
ATOM 1253 N N . TYR A 1 166 ? -11.854 -0.584 13.309 1.00 96.06 166 TYR A N 1
ATOM 1254 C CA . TYR A 1 166 ? -10.786 -1.010 14.213 1.00 96.06 166 TYR A CA 1
ATOM 1255 C C . TYR A 1 166 ? -9.944 0.191 14.643 1.00 96.06 166 TYR A C 1
ATOM 1257 O O . TYR A 1 166 ? -9.204 0.756 13.839 1.00 96.06 166 TYR A O 1
ATOM 1265 N N . GLU A 1 167 ? -10.051 0.575 15.917 1.00 95.25 167 GLU A N 1
ATOM 1266 C CA . GLU A 1 167 ? -9.298 1.699 16.505 1.00 95.25 167 GLU A CA 1
ATOM 1267 C C . GLU A 1 167 ? -8.500 1.297 17.752 1.00 95.25 167 GLU A C 1
ATOM 1269 O O . GLU A 1 167 ? -7.365 1.743 17.955 1.00 95.25 167 GLU A O 1
ATOM 1274 N N . TYR A 1 168 ? -9.085 0.440 18.587 1.00 94.69 168 TYR A N 1
ATOM 1275 C CA . TYR A 1 168 ? -8.564 0.079 19.899 1.00 94.69 168 TYR A CA 1
ATOM 1276 C C . TYR A 1 168 ? -8.452 -1.434 20.047 1.00 94.69 168 TYR A C 1
ATOM 1278 O O . TYR A 1 168 ? -9.250 -2.177 19.480 1.00 94.69 168 TYR A O 1
ATOM 1286 N N . ASP A 1 169 ? -7.477 -1.875 20.836 1.00 92.38 169 ASP A N 1
ATOM 1287 C CA . ASP A 1 169 ? -7.385 -3.254 21.287 1.00 92.38 169 ASP A CA 1
ATOM 1288 C C . ASP A 1 169 ? -8.378 -3.525 22.431 1.00 92.38 169 ASP A C 1
ATOM 1290 O O . ASP A 1 169 ? -9.121 -2.649 22.893 1.00 92.38 169 ASP A O 1
ATOM 1294 N N . ASN A 1 170 ? -8.359 -4.763 22.924 1.00 89.25 170 ASN A N 1
ATOM 1295 C CA . ASN A 1 170 ? -9.219 -5.207 24.020 1.00 89.25 170 ASN A CA 1
ATOM 1296 C C . ASN A 1 170 ? -8.974 -4.442 25.334 1.00 89.25 170 ASN A C 1
ATOM 1298 O O .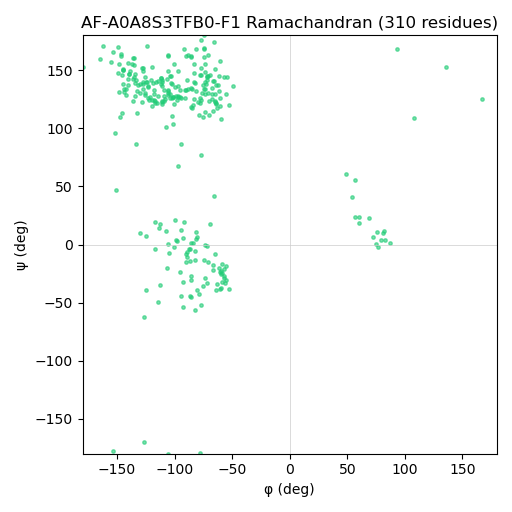 ASN A 1 170 ? -9.870 -4.375 26.172 1.00 89.25 170 ASN A O 1
ATOM 1302 N N . ASN A 1 171 ? -7.812 -3.801 25.486 1.00 92.62 171 ASN A N 1
ATOM 1303 C CA . ASN A 1 171 ? -7.446 -2.981 26.641 1.00 92.62 171 ASN A CA 1
ATOM 1304 C C . ASN A 1 171 ? -7.741 -1.488 26.425 1.00 92.62 171 ASN A C 1
ATOM 1306 O O . ASN A 1 171 ? -7.265 -0.648 27.188 1.00 92.62 171 ASN A O 1
ATOM 1310 N N . LYS A 1 172 ? -8.501 -1.136 25.377 1.00 91.19 172 LYS A N 1
ATOM 1311 C CA . LYS A 1 172 ? -8.794 0.251 24.977 1.00 91.19 172 LYS A CA 1
ATOM 1312 C C . LYS A 1 172 ? -7.545 1.061 24.624 1.00 91.19 172 LYS A C 1
ATOM 1314 O O . LYS A 1 172 ? -7.597 2.290 24.562 1.00 91.19 172 LYS A O 1
ATOM 1319 N N . LYS A 1 173 ? -6.425 0.396 24.337 1.00 91.56 173 LYS A N 1
ATOM 1320 C CA . LYS A 1 173 ? -5.233 1.049 23.813 1.00 91.56 173 LYS A CA 1
ATOM 1321 C C . LYS A 1 173 ? -5.351 1.137 22.303 1.00 91.56 173 LYS A C 1
ATOM 1323 O O . LYS A 1 173 ? -5.730 0.193 21.619 1.00 91.56 173 LYS A O 1
ATOM 1328 N N . ARG A 1 174 ? -5.024 2.308 21.774 1.00 91.62 174 ARG A N 1
ATOM 1329 C CA . ARG A 1 174 ? -5.045 2.557 20.338 1.00 91.62 174 ARG A CA 1
ATOM 1330 C C . ARG A 1 174 ? -4.063 1.632 19.618 1.00 91.62 174 ARG A C 1
ATOM 1332 O O . ARG A 1 174 ? -2.904 1.534 20.027 1.00 91.62 174 ARG A O 1
ATOM 1339 N N . ILE A 1 175 ? -4.512 0.995 18.539 1.00 93.69 175 ILE A N 1
ATOM 1340 C CA . ILE A 1 175 ? -3.703 -0.018 17.847 1.00 93.69 175 ILE A CA 1
ATOM 1341 C C . ILE A 1 175 ? -2.738 0.572 16.818 1.00 9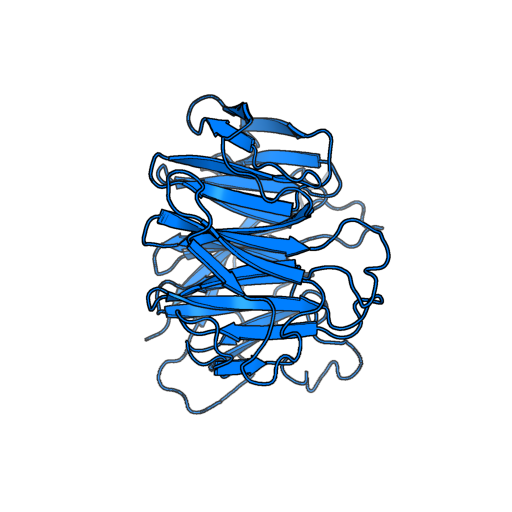3.69 175 ILE A C 1
ATOM 1343 O O . ILE A 1 175 ? -1.681 -0.014 16.599 1.00 93.69 175 ILE A O 1
ATOM 1347 N N . MET A 1 176 ? -3.048 1.735 16.235 1.00 92.00 176 MET A N 1
ATOM 1348 C CA . MET A 1 176 ? -2.292 2.342 15.127 1.00 92.00 176 MET A CA 1
ATOM 1349 C C . MET A 1 176 ? -2.043 3.846 15.309 1.00 92.00 176 MET A C 1
ATOM 1351 O O . MET A 1 176 ? -2.760 4.522 16.054 1.00 92.00 176 MET A O 1
ATOM 1355 N N . THR A 1 177 ? -1.050 4.360 14.584 1.00 90.75 177 THR A N 1
ATOM 1356 C CA . THR A 1 177 ? -0.614 5.761 14.596 1.00 90.75 177 THR A CA 1
ATOM 1357 C C . THR A 1 177 ? -0.863 6.451 13.247 1.00 90.75 177 THR A C 1
ATOM 1359 O O . THR A 1 177 ? -1.476 7.520 13.227 1.00 90.75 177 THR A O 1
ATOM 1362 N N . TYR A 1 178 ? -0.446 5.845 12.132 1.00 91.69 178 TYR A N 1
ATOM 1363 C CA . TYR A 1 178 ? -0.581 6.372 10.770 1.00 91.69 178 TYR A CA 1
ATOM 1364 C C . TYR A 1 178 ? -0.666 5.210 9.756 1.00 91.69 178 TYR A C 1
ATOM 1366 O O . TYR A 1 178 ? 0.369 4.684 9.339 1.00 91.69 178 TYR A O 1
ATOM 1374 N N . PRO A 1 179 ? -1.876 4.785 9.339 1.00 93.62 179 PRO A N 1
ATOM 1375 C CA . PRO A 1 179 ? -2.070 3.618 8.472 1.00 93.62 179 PRO A CA 1
ATOM 1376 C C . PRO A 1 179 ? -1.728 3.931 7.001 1.00 93.62 179 PRO A C 1
ATOM 1378 O O . PRO A 1 179 ? -2.617 4.137 6.169 1.00 93.62 179 PRO A O 1
ATOM 1381 N N . ARG A 1 180 ? -0.429 3.990 6.676 1.00 91.69 180 ARG A N 1
ATOM 1382 C CA . ARG A 1 180 ? 0.111 4.422 5.371 1.00 91.69 180 ARG A CA 1
ATOM 1383 C C . ARG A 1 180 ? -0.282 3.502 4.218 1.00 91.69 180 ARG A C 1
ATOM 1385 O O . ARG A 1 180 ? -0.513 3.978 3.114 1.00 91.69 180 ARG A O 1
ATOM 1392 N N . SER A 1 181 ? -0.296 2.195 4.444 1.00 94.75 181 SER A N 1
ATOM 1393 C CA . SER A 1 181 ? -0.638 1.200 3.426 1.00 94.75 181 SER A CA 1
ATOM 1394 C C . SER A 1 181 ? -1.366 0.042 4.094 1.00 94.75 181 SER A C 1
ATOM 1396 O O . SER A 1 181 ? -1.100 -0.267 5.258 1.00 94.75 181 SER A O 1
ATOM 1398 N N . ILE A 1 182 ? -2.313 -0.557 3.379 1.00 96.94 182 ILE A N 1
ATOM 1399 C CA . ILE A 1 182 ? -3.185 -1.604 3.899 1.00 96.94 182 ILE A CA 1
ATOM 1400 C C . ILE A 1 182 ? -3.391 -2.678 2.843 1.00 96.94 182 ILE A C 1
ATOM 1402 O O . ILE A 1 182 ? -3.506 -2.381 1.656 1.00 96.94 182 ILE A O 1
ATOM 1406 N N . THR A 1 183 ? -3.444 -3.931 3.274 1.00 97.12 183 THR A N 1
ATOM 1407 C CA . THR A 1 183 ? -3.793 -5.061 2.413 1.00 97.12 183 THR A CA 1
ATOM 1408 C C . THR A 1 183 ? -4.490 -6.138 3.235 1.00 97.12 183 THR A C 1
ATOM 1410 O O . THR A 1 183 ? -4.530 -6.063 4.467 1.00 97.12 183 THR A O 1
ATOM 1413 N N . SER A 1 184 ? -5.059 -7.136 2.569 1.00 96.56 184 SER A N 1
ATOM 1414 C CA . SER A 1 184 ? -5.638 -8.296 3.238 1.00 96.56 184 SER A CA 1
ATOM 1415 C C . SER A 1 184 ? -5.252 -9.595 2.557 1.00 96.56 184 SER A C 1
ATOM 1417 O O . SER A 1 184 ? -5.122 -9.651 1.332 1.00 96.56 184 SER A O 1
ATOM 1419 N N . THR A 1 185 ? -5.059 -10.632 3.361 1.00 95.25 185 THR A N 1
ATOM 1420 C CA . THR A 1 185 ? -4.757 -11.981 2.883 1.00 95.25 185 THR A CA 1
ATOM 1421 C C . THR A 1 185 ? -6.039 -12.706 2.463 1.00 95.25 185 THR A C 1
ATOM 1423 O O . THR A 1 185 ? -7.154 -12.245 2.729 1.00 95.25 185 THR A O 1
ATOM 1426 N N . ILE A 1 186 ? -5.907 -13.848 1.786 1.00 90.50 186 ILE A N 1
ATOM 1427 C CA . ILE A 1 186 ? -7.044 -14.663 1.328 1.00 90.50 186 ILE A CA 1
ATOM 1428 C C . ILE A 1 186 ? -7.848 -15.173 2.530 1.00 90.50 186 ILE A C 1
ATOM 1430 O O . ILE A 1 186 ? -9.075 -15.235 2.469 1.00 90.50 186 ILE A O 1
ATOM 1434 N N . ASN A 1 187 ? -7.164 -15.459 3.637 1.00 90.50 187 ASN A N 1
ATOM 1435 C CA . ASN A 1 187 ? -7.762 -15.835 4.915 1.00 90.50 187 ASN A CA 1
ATOM 1436 C C . ASN A 1 187 ? -8.420 -14.663 5.671 1.00 90.50 187 ASN A C 1
ATOM 1438 O O . ASN A 1 187 ? -8.996 -14.859 6.742 1.00 90.50 187 ASN A O 1
ATOM 1442 N N . GLY A 1 188 ? -8.378 -13.448 5.117 1.00 92.31 188 GLY A N 1
ATOM 1443 C CA . GLY A 1 188 ? -9.096 -12.284 5.634 1.00 92.31 188 GLY A CA 1
ATOM 1444 C C . GLY A 1 188 ? -8.398 -11.559 6.782 1.00 92.31 188 GLY A C 1
ATOM 1445 O O . GLY A 1 188 ? -9.019 -10.692 7.401 1.00 92.31 188 GLY A O 1
ATOM 1446 N N . ASN A 1 189 ? -7.131 -11.875 7.064 1.00 96.12 189 ASN A N 1
ATOM 1447 C CA . ASN A 1 189 ? -6.324 -11.063 7.968 1.00 96.12 189 ASN A CA 1
ATOM 1448 C C . ASN A 1 189 ? -5.964 -9.746 7.280 1.00 96.12 189 ASN A C 1
ATOM 1450 O O . ASN A 1 189 ? -5.734 -9.699 6.071 1.00 96.12 189 ASN A O 1
ATOM 1454 N N . ILE A 1 190 ? -5.921 -8.672 8.056 1.00 97.50 190 ILE A N 1
ATOM 1455 C CA . ILE A 1 190 ? -5.624 -7.324 7.584 1.00 97.50 190 ILE A CA 1
ATOM 1456 C C . ILE A 1 190 ? -4.215 -6.971 8.028 1.00 97.50 190 ILE A C 1
ATOM 1458 O O . ILE A 1 190 ? -3.891 -7.067 9.209 1.00 97.50 190 ILE A O 1
ATOM 1462 N N . PHE A 1 191 ? -3.393 -6.520 7.091 1.00 98.19 191 PHE A N 1
ATOM 1463 C CA . PHE A 1 191 ? -2.053 -6.033 7.374 1.00 98.19 191 PHE A CA 1
ATOM 1464 C C . PHE A 1 191 ? -2.010 -4.531 7.151 1.00 98.19 191 PHE A C 1
ATOM 1466 O O . PHE A 1 191 ? -2.545 -4.038 6.159 1.00 98.19 191 PHE A O 1
ATOM 1473 N N . VAL A 1 192 ? -1.373 -3.808 8.069 1.00 97.44 192 VAL A N 1
ATOM 1474 C CA . VAL A 1 192 ? -1.257 -2.347 8.031 1.00 97.44 192 VAL A CA 1
ATOM 1475 C C . VAL A 1 192 ? 0.204 -1.957 8.186 1.00 97.44 192 VAL A C 1
ATOM 1477 O O . VAL A 1 192 ? 0.826 -2.294 9.193 1.00 97.44 192 VAL A O 1
ATOM 1480 N N . ALA A 1 193 ? 0.743 -1.216 7.221 1.00 95.88 193 ALA A N 1
ATOM 1481 C CA . ALA A 1 193 ? 1.989 -0.484 7.394 1.00 95.88 193 ALA A CA 1
ATOM 1482 C C . ALA A 1 193 ? 1.694 0.797 8.180 1.00 95.88 193 ALA A C 1
ATOM 1484 O O . ALA A 1 193 ? 1.005 1.693 7.690 1.00 95.88 193 ALA A O 1
ATOM 1485 N N . ASP A 1 194 ? 2.198 0.849 9.408 1.00 94.00 194 ASP A N 1
ATOM 1486 C CA . ASP A 1 194 ? 1.909 1.880 10.398 1.00 94.00 194 ASP A CA 1
ATOM 1487 C C . ASP A 1 194 ? 3.176 2.679 10.726 1.00 94.00 194 ASP A C 1
ATOM 1489 O O . ASP A 1 194 ? 4.167 2.101 11.188 1.00 94.00 194 ASP A O 1
ATOM 1493 N N . ASP A 1 195 ? 3.150 3.999 10.522 1.00 90.19 195 ASP A N 1
ATOM 1494 C CA . ASP A 1 195 ? 4.240 4.873 10.977 1.00 90.19 195 ASP A CA 1
ATOM 1495 C C . ASP A 1 195 ? 4.011 5.285 12.418 1.00 90.19 195 ASP A C 1
ATOM 1497 O O . ASP A 1 195 ? 3.030 5.953 12.733 1.00 90.19 195 ASP A O 1
ATOM 1501 N N . VAL A 1 196 ? 4.932 4.909 13.299 1.00 84.00 196 VAL A N 1
ATOM 1502 C CA . VAL A 1 196 ? 4.753 5.055 14.748 1.00 84.00 196 VAL A CA 1
ATOM 1503 C C . VAL A 1 196 ? 5.271 6.405 15.257 1.00 84.00 196 VAL A C 1
ATOM 1505 O O . VAL A 1 196 ? 4.908 6.828 16.356 1.00 84.00 196 VAL A O 1
ATOM 1508 N N . HIS A 1 197 ? 6.060 7.121 14.453 1.00 69.06 197 HIS A N 1
ATOM 1509 C CA . HIS A 1 197 ? 6.522 8.474 14.755 1.00 69.06 197 HIS A CA 1
ATOM 1510 C C . HIS A 1 197 ? 6.190 9.464 13.641 1.00 69.06 197 HIS A C 1
ATOM 1512 O O . HIS A 1 197 ? 6.314 9.153 12.455 1.00 69.06 197 HIS A O 1
ATOM 1518 N N . ASP A 1 198 ? 5.865 10.694 14.046 1.00 57.69 198 ASP A N 1
ATOM 1519 C CA . ASP A 1 198 ? 5.593 11.818 13.142 1.00 57.69 198 ASP A CA 1
ATOM 1520 C C . ASP A 1 198 ? 6.799 12.146 12.241 1.00 57.69 198 ASP A C 1
ATOM 1522 O O . ASP A 1 198 ? 6.637 12.634 11.123 1.00 57.69 198 ASP A O 1
ATOM 1526 N N . ASP A 1 199 ? 8.019 11.814 12.681 1.00 58.72 199 ASP A N 1
ATOM 1527 C CA . ASP A 1 199 ? 9.248 11.984 11.901 1.00 58.72 199 ASP A CA 1
ATOM 1528 C C . ASP A 1 199 ? 9.536 10.831 10.920 1.00 58.72 199 ASP A C 1
ATOM 1530 O O . ASP A 1 199 ? 10.543 10.861 10.207 1.00 58.72 199 ASP A O 1
ATOM 1534 N N . ARG A 1 200 ? 8.646 9.827 10.853 1.00 61.72 200 ARG A N 1
ATOM 1535 C CA . ARG A 1 200 ? 8.735 8.645 9.979 1.00 61.72 200 ARG A CA 1
ATOM 1536 C C . ARG A 1 200 ? 10.024 7.836 10.168 1.00 61.72 200 ARG A C 1
ATOM 1538 O O . ARG A 1 200 ? 10.438 7.130 9.245 1.00 61.72 200 ARG A O 1
ATOM 1545 N N . LYS A 1 201 ? 10.669 7.930 11.338 1.00 67.94 201 LYS A N 1
ATOM 1546 C CA . LYS A 1 201 ? 11.884 7.161 11.659 1.00 67.94 201 LYS A CA 1
ATOM 1547 C C . LYS A 1 201 ? 11.603 5.806 12.291 1.00 67.94 201 LYS A C 1
ATOM 1549 O O . LYS A 1 201 ? 12.519 5.001 12.404 1.00 67.94 201 LYS A O 1
ATOM 1554 N N . SER A 1 202 ? 10.364 5.528 12.684 1.00 81.50 202 SER A N 1
ATOM 1555 C CA . SER A 1 202 ? 9.957 4.193 13.109 1.00 81.50 202 SER A CA 1
ATOM 1556 C C . SER A 1 202 ? 8.648 3.803 12.440 1.00 81.50 202 SER A C 1
ATOM 1558 O O . SER A 1 202 ? 7.683 4.569 12.394 1.00 81.50 202 SER A O 1
ATOM 1560 N N . SER A 1 203 ? 8.641 2.594 11.894 1.00 91.44 203 SER A N 1
ATOM 1561 C CA . SER A 1 203 ? 7.476 2.004 11.250 1.00 91.44 203 SER A CA 1
ATOM 1562 C C . SER A 1 203 ? 7.335 0.558 11.698 1.00 91.44 203 SER A C 1
ATOM 1564 O O . SER A 1 203 ? 8.289 -0.058 12.182 1.00 91.44 203 SER A O 1
ATOM 1566 N N . ARG A 1 204 ? 6.143 0.003 11.529 1.00 94.00 204 ARG A N 1
ATOM 1567 C CA . ARG A 1 204 ? 5.856 -1.407 11.792 1.00 94.00 204 ARG A CA 1
ATOM 1568 C C . ARG A 1 204 ? 4.801 -1.927 10.829 1.00 94.00 204 ARG A C 1
ATOM 1570 O O . ARG A 1 204 ? 4.055 -1.147 10.245 1.00 94.00 204 ARG A O 1
ATOM 1577 N N . ILE A 1 205 ? 4.710 -3.243 10.720 1.00 97.12 205 ILE A N 1
ATOM 1578 C CA . ILE A 1 205 ? 3.564 -3.929 10.137 1.00 97.12 205 ILE A CA 1
ATOM 1579 C C . ILE A 1 205 ? 2.723 -4.493 11.275 1.00 97.12 205 ILE A C 1
ATOM 1581 O O . ILE A 1 205 ? 3.234 -5.210 12.134 1.00 97.12 205 ILE A O 1
ATOM 1585 N N . LEU A 1 206 ? 1.442 -4.152 11.290 1.00 96.69 206 LEU A N 1
ATOM 1586 C CA . LEU A 1 206 ? 0.446 -4.715 12.194 1.00 96.69 206 LEU A CA 1
ATOM 1587 C C . LEU A 1 206 ? -0.364 -5.758 11.436 1.00 96.69 206 LEU A C 1
ATOM 1589 O O . LEU A 1 206 ? -0.918 -5.428 10.391 1.00 96.69 206 LEU A O 1
ATOM 1593 N N . ALA A 1 207 ? -0.466 -6.973 11.969 1.00 97.69 207 ALA A N 1
ATOM 1594 C CA . ALA A 1 207 ? -1.416 -7.967 11.485 1.00 97.69 207 ALA A CA 1
ATOM 1595 C C . ALA A 1 207 ? -2.619 -8.019 12.424 1.00 97.69 207 ALA A C 1
ATOM 1597 O O . ALA A 1 207 ? -2.464 -8.195 13.635 1.00 97.69 207 ALA A O 1
ATOM 1598 N N . LEU A 1 208 ? -3.813 -7.873 11.863 1.00 97.12 208 LEU A N 1
ATOM 1599 C CA . LEU A 1 208 ? -5.091 -7.986 12.547 1.00 97.12 208 LEU A CA 1
ATOM 1600 C C . LEU A 1 208 ? -5.837 -9.191 11.985 1.00 97.12 208 LEU A C 1
ATOM 1602 O O . LEU A 1 208 ? -5.837 -9.415 10.774 1.00 97.12 208 LEU A O 1
ATOM 1606 N N . ASN A 1 209 ? -6.519 -9.945 12.837 1.00 94.38 209 ASN A N 1
ATOM 1607 C CA . ASN A 1 209 ? -7.460 -10.943 12.344 1.00 94.38 209 ASN A CA 1
ATOM 1608 C C . ASN A 1 209 ? -8.770 -10.293 11.876 1.00 94.38 209 ASN A C 1
ATOM 1610 O O . ASN A 1 209 ? -8.994 -9.095 12.056 1.00 94.38 209 ASN A O 1
ATOM 1614 N N . LYS A 1 210 ? -9.675 -11.105 11.324 1.00 88.38 210 LYS A N 1
ATOM 1615 C CA . LYS A 1 210 ? -10.996 -10.663 10.845 1.00 88.38 210 LYS A CA 1
ATOM 1616 C C . LYS A 1 210 ? -11.871 -9.941 11.883 1.00 88.38 210 LYS A C 1
ATOM 1618 O O . LYS A 1 210 ? -12.820 -9.283 11.487 1.00 88.38 210 LYS A O 1
ATOM 1623 N N . ASN A 1 211 ? -11.574 -10.079 13.178 1.00 90.06 211 ASN A N 1
ATOM 1624 C CA . ASN A 1 211 ? -12.298 -9.417 14.267 1.00 90.06 211 ASN A CA 1
ATOM 1625 C C . ASN A 1 211 ? -11.587 -8.135 14.747 1.00 90.06 211 ASN A C 1
ATOM 1627 O O . ASN A 1 211 ? -12.014 -7.534 15.728 1.00 90.06 211 ASN A O 1
ATOM 1631 N N . GLY A 1 212 ? -10.473 -7.747 14.117 1.00 91.38 212 GLY A N 1
ATOM 1632 C CA . GLY A 1 212 ? -9.677 -6.581 14.503 1.00 91.38 212 GLY A CA 1
ATOM 1633 C C . GLY A 1 212 ? -8.685 -6.818 15.642 1.00 91.38 212 GLY A C 1
ATOM 1634 O O . GLY A 1 212 ? -8.017 -5.876 16.062 1.00 91.38 212 GLY A O 1
ATOM 1635 N N . ASN A 1 213 ? -8.551 -8.051 16.144 1.00 94.19 213 ASN A N 1
ATOM 1636 C CA . ASN A 1 213 ? -7.567 -8.355 17.183 1.00 94.19 213 ASN A CA 1
ATOM 1637 C C . ASN A 1 213 ? -6.164 -8.425 16.579 1.00 94.19 213 ASN A C 1
ATOM 1639 O O . ASN A 1 213 ? -5.969 -9.055 15.538 1.00 94.19 213 ASN A O 1
ATOM 1643 N N . ILE A 1 214 ? -5.186 -7.838 17.271 1.00 95.62 214 ILE A N 1
ATOM 1644 C CA . ILE A 1 214 ? -3.775 -7.915 16.885 1.00 95.62 214 ILE A CA 1
ATOM 1645 C C . ILE A 1 214 ? -3.316 -9.374 16.965 1.00 95.62 214 ILE A C 1
ATOM 1647 O O . ILE A 1 214 ? -3.387 -9.991 18.025 1.00 95.62 214 ILE A O 1
ATOM 1651 N N . LEU A 1 215 ? -2.833 -9.899 15.841 1.00 95.69 215 LEU A N 1
ATOM 1652 C CA . LEU A 1 215 ? -2.154 -11.188 15.763 1.00 95.69 215 LEU A CA 1
ATOM 1653 C C . LEU A 1 215 ? -0.692 -11.028 16.169 1.00 95.69 215 LEU A C 1
ATOM 1655 O O . LEU A 1 215 ? -0.227 -11.676 17.100 1.00 95.69 215 LEU A O 1
ATOM 1659 N N . ASN A 1 216 ? 0.025 -10.138 15.481 1.00 96.88 216 ASN A N 1
ATOM 1660 C CA . ASN A 1 216 ? 1.437 -9.884 15.729 1.00 96.88 216 ASN A CA 1
ATOM 1661 C C . ASN A 1 216 ? 1.870 -8.534 15.121 1.00 96.88 216 ASN A C 1
ATOM 1663 O O . ASN A 1 216 ? 1.118 -7.876 14.395 1.00 96.88 216 ASN A O 1
ATOM 1667 N N . THR A 1 217 ? 3.087 -8.097 15.442 1.00 95.38 217 THR A N 1
ATOM 1668 C CA . THR A 1 217 ? 3.715 -6.878 14.928 1.00 95.38 217 THR A CA 1
ATOM 1669 C C . THR A 1 217 ? 5.119 -7.176 14.416 1.00 95.38 217 THR A C 1
ATOM 1671 O O . THR A 1 217 ? 5.950 -7.697 15.153 1.00 95.38 217 THR A O 1
ATOM 1674 N N . TYR A 1 218 ? 5.424 -6.728 13.203 1.00 95.38 218 TYR A N 1
ATOM 1675 C CA . TYR A 1 218 ? 6.755 -6.825 12.612 1.00 95.38 218 TYR A CA 1
ATOM 1676 C C . TYR A 1 218 ? 7.416 -5.445 12.515 1.00 95.38 218 TYR A C 1
ATOM 1678 O O . TYR A 1 218 ? 6.793 -4.486 12.068 1.00 95.38 218 TYR A O 1
ATOM 1686 N N . LYS A 1 219 ? 8.678 -5.319 12.939 1.00 91.75 219 LYS A N 1
ATOM 1687 C CA . LYS A 1 219 ? 9.409 -4.034 13.007 1.00 91.75 219 LYS A CA 1
ATOM 1688 C C . LYS A 1 219 ? 10.575 -3.938 12.015 1.00 91.75 219 LYS A C 1
ATOM 1690 O O . LYS A 1 219 ? 11.449 -3.093 12.183 1.00 91.75 219 LYS A O 1
ATOM 1695 N N . GLY A 1 220 ? 10.580 -4.794 10.996 1.00 88.00 220 GLY A N 1
ATOM 1696 C CA . GLY A 1 220 ? 11.683 -4.909 10.047 1.00 88.00 220 GLY A CA 1
ATOM 1697 C C . GLY A 1 220 ? 12.701 -5.974 10.440 1.00 88.00 220 GLY A C 1
ATOM 1698 O O . GLY A 1 220 ? 12.684 -6.514 11.547 1.00 88.00 220 GLY A O 1
ATOM 1699 N N . HIS A 1 221 ? 13.581 -6.283 9.492 1.00 78.81 221 HIS A N 1
ATOM 1700 C CA . HIS A 1 221 ? 14.728 -7.160 9.692 1.00 78.81 221 HIS A CA 1
ATOM 1701 C C . HIS A 1 221 ? 15.963 -6.283 9.889 1.00 78.81 221 HIS A C 1
ATOM 1703 O O . HIS A 1 221 ? 16.142 -5.312 9.153 1.00 78.81 221 HIS A O 1
ATOM 1709 N N . LEU A 1 222 ? 16.804 -6.606 10.872 1.00 66.06 222 LEU A N 1
ATOM 1710 C CA . LEU A 1 222 ? 18.072 -5.905 11.051 1.00 66.06 222 LEU A CA 1
ATOM 1711 C C . LEU A 1 222 ? 18.967 -6.222 9.853 1.00 66.06 222 LEU A C 1
ATOM 1713 O O . LEU A 1 222 ? 19.355 -7.369 9.644 1.00 66.06 222 LEU A O 1
ATOM 1717 N N . ASN A 1 223 ? 19.279 -5.209 9.049 1.00 61.38 223 ASN A N 1
ATOM 1718 C CA . ASN A 1 223 ? 20.226 -5.367 7.959 1.00 61.38 223 ASN A CA 1
ATOM 1719 C C . ASN A 1 223 ? 21.642 -5.453 8.547 1.00 61.38 223 ASN A C 1
ATOM 1721 O O . ASN A 1 223 ? 22.137 -4.469 9.096 1.00 61.38 223 ASN A O 1
ATOM 1725 N N . ILE A 1 224 ? 22.299 -6.608 8.404 1.00 53.25 224 ILE A N 1
ATOM 1726 C CA . ILE A 1 224 ? 23.672 -6.853 8.888 1.00 53.25 224 ILE A CA 1
ATOM 1727 C C . ILE A 1 224 ? 24.671 -5.842 8.285 1.00 53.25 224 ILE A C 1
ATOM 1729 O O . ILE A 1 224 ? 25.657 -5.493 8.925 1.00 53.25 224 ILE A O 1
ATOM 1733 N N . ASN A 1 225 ? 24.378 -5.301 7.096 1.00 54.56 225 ASN A N 1
ATOM 1734 C CA . ASN A 1 225 ? 25.254 -4.397 6.345 1.00 54.56 225 ASN A CA 1
ATOM 1735 C C . ASN A 1 225 ? 24.801 -2.923 6.361 1.00 54.56 225 ASN A C 1
ATOM 1737 O O . ASN A 1 225 ? 25.418 -2.090 5.699 1.00 54.56 225 ASN A O 1
ATOM 1741 N N . ASN A 1 226 ? 23.695 -2.583 7.033 1.00 57.72 226 ASN A N 1
ATOM 1742 C CA . ASN A 1 226 ? 23.068 -1.256 6.929 1.00 57.72 226 ASN A CA 1
ATOM 1743 C C . ASN A 1 226 ? 22.337 -0.872 8.230 1.00 57.72 226 ASN A C 1
ATOM 1745 O O . ASN A 1 226 ? 21.188 -0.430 8.211 1.00 57.72 226 ASN A O 1
ATOM 1749 N N . VAL A 1 227 ? 23.019 -1.080 9.361 1.00 56.59 227 VAL A N 1
ATOM 1750 C CA . VAL A 1 227 ? 22.484 -0.983 10.735 1.00 56.59 227 VAL A CA 1
ATOM 1751 C C . VAL A 1 227 ? 21.868 0.395 11.052 1.00 56.59 227 VAL A C 1
ATOM 1753 O O . VAL A 1 227 ? 20.999 0.493 11.914 1.00 56.59 227 VAL A O 1
ATOM 1756 N N . ASP A 1 228 ? 22.228 1.444 10.305 1.00 66.19 228 ASP A N 1
ATOM 1757 C CA . ASP A 1 228 ? 21.811 2.826 10.583 1.00 66.19 228 ASP A CA 1
ATOM 1758 C C . ASP A 1 228 ? 20.502 3.264 9.904 1.00 66.19 228 ASP A C 1
ATOM 1760 O O . ASP A 1 228 ? 20.002 4.362 10.171 1.00 66.19 228 ASP A O 1
ATOM 1764 N N . LYS A 1 229 ? 19.927 2.456 9.002 1.00 78.69 229 LYS A N 1
ATOM 1765 C CA . LYS A 1 229 ? 18.694 2.838 8.299 1.00 78.69 229 LYS A CA 1
ATOM 1766 C C . LYS A 1 229 ? 17.458 2.209 8.949 1.00 78.69 229 LYS A C 1
ATOM 1768 O O . LYS A 1 229 ? 17.376 0.987 9.032 1.00 78.69 229 LYS A O 1
ATOM 1773 N N . PRO A 1 230 ? 16.455 3.011 9.358 1.00 85.19 230 PRO A N 1
ATOM 1774 C CA . PRO A 1 230 ? 15.252 2.462 9.963 1.00 85.19 230 PRO A CA 1
ATOM 1775 C C . PRO A 1 230 ? 14.380 1.760 8.921 1.00 85.19 230 PRO A C 1
ATOM 1777 O O . PRO A 1 230 ? 14.248 2.249 7.792 1.00 85.19 230 PRO A O 1
ATOM 1780 N N . PHE A 1 231 ? 13.724 0.678 9.348 1.00 88.75 231 PHE A N 1
ATOM 1781 C CA . PHE A 1 231 ? 12.688 -0.013 8.584 1.00 88.75 231 PHE A CA 1
ATOM 1782 C C . PHE A 1 231 ? 11.609 0.974 8.130 1.00 88.75 231 PHE A C 1
ATOM 1784 O O . PHE A 1 231 ? 10.961 1.635 8.954 1.00 88.75 231 PHE A O 1
ATOM 1791 N N . ARG A 1 232 ? 11.424 1.083 6.811 1.00 89.19 232 ARG A N 1
ATOM 1792 C CA . ARG A 1 232 ? 10.470 2.016 6.214 1.00 89.19 232 ARG A CA 1
ATOM 1793 C C . ARG A 1 232 ? 9.640 1.320 5.135 1.00 89.19 232 ARG A C 1
ATOM 1795 O O . ARG A 1 232 ? 9.981 1.412 3.953 1.00 89.19 232 ARG A O 1
ATOM 1802 N N . PRO A 1 233 ? 8.530 0.668 5.526 1.00 91.25 233 PRO A N 1
ATOM 1803 C 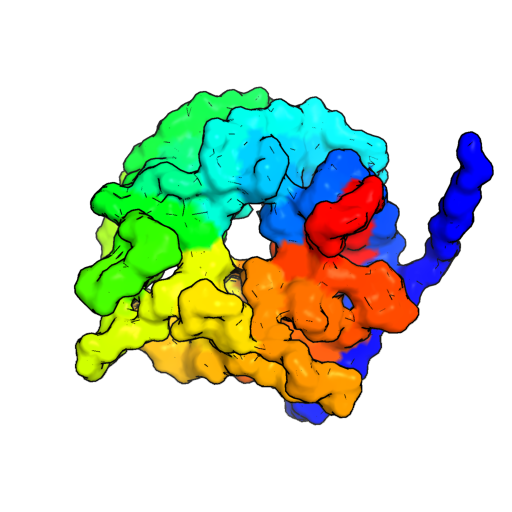CA . PRO A 1 233 ? 7.622 0.039 4.589 1.00 91.25 233 PRO A CA 1
ATOM 1804 C C . PRO A 1 233 ? 7.000 1.112 3.687 1.00 91.25 233 PRO A C 1
ATOM 1806 O O . PRO A 1 233 ? 6.326 2.036 4.164 1.00 91.25 233 PRO A O 1
ATOM 1809 N N . GLY A 1 234 ? 7.279 1.015 2.388 1.00 83.94 234 GLY A N 1
ATOM 1810 C CA . GLY A 1 234 ? 6.709 1.875 1.355 1.00 83.94 234 GLY A CA 1
ATOM 1811 C C . GLY A 1 234 ? 5.277 1.461 1.034 1.00 83.94 234 GLY A C 1
ATOM 1812 O O . GLY A 1 234 ? 4.361 2.277 1.119 1.00 83.94 234 GLY A O 1
ATOM 1813 N N . PHE A 1 235 ? 5.087 0.176 0.738 1.00 91.69 235 PHE A N 1
ATOM 1814 C CA . PHE A 1 235 ? 3.803 -0.418 0.385 1.00 91.69 235 PHE A CA 1
ATOM 1815 C C . PHE A 1 235 ? 3.736 -1.869 0.861 1.00 91.69 235 PHE A C 1
ATOM 1817 O O . PHE A 1 235 ? 4.767 -2.530 1.019 1.00 91.69 235 PHE A O 1
ATOM 1824 N N . ILE A 1 236 ? 2.517 -2.358 1.074 1.00 95.94 236 ILE A N 1
ATOM 1825 C CA . ILE A 1 236 ? 2.249 -3.753 1.420 1.00 95.94 236 ILE A CA 1
ATOM 1826 C C . ILE A 1 236 ? 1.206 -4.345 0.486 1.00 95.94 236 ILE A C 1
ATOM 1828 O O . ILE A 1 236 ? 0.228 -3.689 0.137 1.00 95.94 236 ILE A O 1
ATOM 1832 N N . GLN A 1 237 ? 1.414 -5.593 0.087 1.00 95.62 237 GLN A N 1
ATOM 1833 C CA . GLN A 1 237 ? 0.531 -6.284 -0.843 1.00 95.62 237 GLN A CA 1
ATOM 1834 C C . GLN A 1 237 ? 0.432 -7.756 -0.461 1.00 95.62 237 GLN A C 1
ATOM 1836 O O . GLN A 1 237 ? 1.446 -8.404 -0.202 1.00 95.62 237 GLN A O 1
ATOM 1841 N N . SER A 1 238 ? -0.784 -8.294 -0.433 1.00 95.06 238 SER A N 1
ATOM 1842 C CA . SER A 1 238 ? -0.980 -9.730 -0.286 1.00 95.06 238 SER A CA 1
ATOM 1843 C C . SER A 1 238 ? -0.474 -10.481 -1.508 1.00 95.06 238 SER A C 1
ATOM 1845 O O . SER A 1 238 ? -0.613 -10.036 -2.653 1.00 95.06 238 SER A O 1
ATOM 1847 N N . THR A 1 239 ? 0.146 -11.623 -1.242 1.00 93.25 239 THR A N 1
ATOM 1848 C CA . THR A 1 239 ? 0.633 -12.530 -2.270 1.00 93.25 239 THR A CA 1
ATOM 1849 C C . THR A 1 239 ? -0.456 -13.548 -2.632 1.00 93.25 239 THR A C 1
ATOM 1851 O O . THR A 1 239 ? -1.387 -13.792 -1.855 1.00 93.25 239 THR A O 1
ATOM 1854 N N . PRO A 1 240 ? -0.321 -14.214 -3.787 1.00 89.94 240 PRO A N 1
ATOM 1855 C CA . PRO A 1 240 ? -1.147 -15.364 -4.153 1.00 89.94 240 PRO A CA 1
ATOM 1856 C C . PRO A 1 240 ? -1.074 -16.551 -3.170 1.00 89.94 240 PRO A C 1
ATOM 1858 O O . PRO A 1 240 ? -1.950 -17.411 -3.207 1.00 89.94 240 PRO A O 1
ATOM 1861 N N . LEU A 1 241 ? -0.062 -16.597 -2.293 1.00 88.38 241 LEU A N 1
ATOM 1862 C CA . LEU A 1 241 ? 0.209 -17.687 -1.346 1.00 88.38 241 LEU A CA 1
ATOM 1863 C C . LEU A 1 241 ? -0.279 -17.388 0.084 1.00 88.38 241 LEU A C 1
ATOM 1865 O O . LEU A 1 241 ? 0.214 -17.981 1.037 1.00 88.38 241 LEU A O 1
ATOM 1869 N N . ASP A 1 242 ? -1.222 -16.454 0.250 1.00 91.69 242 ASP A N 1
ATOM 1870 C CA . ASP A 1 242 ? -1.745 -16.032 1.564 1.00 91.69 242 ASP A CA 1
ATOM 1871 C C . ASP A 1 242 ? -0.677 -15.447 2.516 1.00 91.69 242 ASP A C 1
ATOM 1873 O O . ASP A 1 242 ? -0.847 -15.401 3.731 1.00 91.69 242 ASP A O 1
ATOM 1877 N N . SER A 1 243 ? 0.422 -14.945 1.956 1.00 93.50 243 SER A N 1
ATOM 1878 C CA . SER A 1 243 ? 1.441 -14.162 2.658 1.00 93.50 243 SER A CA 1
ATOM 1879 C C . SER A 1 243 ? 1.326 -12.682 2.280 1.00 93.50 243 SER A C 1
ATOM 1881 O O . SER A 1 243 ? 0.460 -12.286 1.493 1.00 93.50 243 SER A O 1
ATOM 1883 N N . VAL A 1 244 ? 2.186 -11.832 2.835 1.00 96.12 244 VAL A N 1
ATOM 1884 C CA . VAL A 1 244 ? 2.300 -10.427 2.419 1.00 96.12 244 VAL A CA 1
ATOM 1885 C C . VAL A 1 244 ? 3.729 -10.100 2.027 1.00 96.12 244 VAL A C 1
ATOM 1887 O O . VAL A 1 244 ? 4.670 -10.515 2.697 1.00 96.12 244 VAL A O 1
ATOM 1890 N N . ILE A 1 245 ? 3.889 -9.326 0.959 1.00 95.31 245 ILE A N 1
ATOM 1891 C CA . ILE A 1 245 ? 5.160 -8.724 0.565 1.00 95.31 245 ILE A CA 1
ATOM 1892 C C . ILE A 1 245 ? 5.170 -7.244 0.953 1.00 95.31 245 ILE A C 1
ATOM 1894 O O . ILE A 1 245 ? 4.175 -6.530 0.803 1.00 95.31 245 ILE A O 1
ATOM 1898 N N . ILE A 1 246 ? 6.309 -6.786 1.460 1.00 95.25 246 ILE A N 1
ATOM 1899 C CA . ILE A 1 246 ? 6.548 -5.415 1.904 1.00 95.25 246 ILE A CA 1
ATOM 1900 C C . ILE A 1 246 ? 7.782 -4.889 1.186 1.00 95.25 246 ILE A C 1
ATOM 1902 O O . ILE A 1 246 ? 8.837 -5.521 1.235 1.00 95.25 246 ILE A O 1
ATOM 1906 N N . SER A 1 247 ? 7.671 -3.716 0.574 1.00 92.62 247 SER A N 1
ATOM 1907 C CA . SER A 1 247 ? 8.821 -2.956 0.083 1.00 92.62 247 SER A CA 1
ATOM 1908 C C . SER A 1 247 ? 9.431 -2.134 1.220 1.00 92.62 247 SER A C 1
ATOM 1910 O O . SER A 1 247 ? 8.739 -1.338 1.851 1.00 92.62 247 SER A O 1
ATOM 1912 N N . ASP A 1 248 ? 10.728 -2.284 1.487 1.00 90.31 248 ASP A N 1
ATOM 1913 C CA . ASP A 1 248 ? 11.464 -1.397 2.392 1.00 90.31 248 ASP A CA 1
ATOM 1914 C C . ASP A 1 248 ? 12.284 -0.388 1.587 1.00 90.31 248 ASP A C 1
ATOM 1916 O O . ASP A 1 248 ? 13.354 -0.684 1.039 1.00 90.31 248 ASP A O 1
ATOM 1920 N N . PHE A 1 249 ? 11.763 0.838 1.544 1.00 86.94 249 PHE A N 1
ATOM 1921 C CA . PHE A 1 249 ? 12.330 1.946 0.786 1.00 86.94 249 PHE A CA 1
ATOM 1922 C C . PHE A 1 249 ? 13.754 2.295 1.241 1.00 86.94 249 PHE A C 1
ATOM 1924 O O . PHE A 1 249 ? 14.605 2.634 0.417 1.00 86.94 249 PHE A O 1
ATOM 1931 N N . ASN A 1 250 ? 14.024 2.238 2.549 1.00 84.81 250 ASN A N 1
ATOM 1932 C CA . ASN A 1 250 ? 15.303 2.673 3.106 1.00 84.81 250 ASN A CA 1
ATOM 1933 C C . ASN A 1 250 ? 16.385 1.601 2.947 1.00 84.81 250 ASN A C 1
ATOM 1935 O O . ASN A 1 250 ? 17.546 1.934 2.675 1.00 84.81 250 ASN A O 1
ATOM 1939 N N . CYS A 1 251 ? 16.000 0.336 3.126 1.00 83.75 251 CYS A N 1
ATOM 1940 C CA . CYS A 1 251 ? 16.925 -0.794 3.122 1.00 83.75 251 CYS A CA 1
ATOM 1941 C C . CYS A 1 251 ? 17.155 -1.402 1.741 1.00 83.75 251 CYS A C 1
ATOM 1943 O O . CYS A 1 251 ? 18.036 -2.253 1.625 1.00 83.75 251 CYS A O 1
ATOM 1945 N N . TYR A 1 252 ? 16.422 -0.956 0.715 1.00 87.44 252 TYR A N 1
ATOM 1946 C CA . TYR A 1 252 ? 16.503 -1.532 -0.628 1.00 87.44 252 TYR A CA 1
ATOM 1947 C C . TYR A 1 252 ? 16.217 -3.033 -0.575 1.00 87.44 252 TYR A C 1
ATOM 1949 O O . TYR A 1 252 ? 17.048 -3.857 -0.978 1.00 87.44 252 TYR A O 1
ATOM 1957 N N . ALA A 1 253 ? 15.055 -3.372 -0.011 1.00 87.31 253 ALA A N 1
ATOM 1958 C CA . ALA A 1 253 ? 14.709 -4.752 0.251 1.00 87.31 253 ALA A CA 1
ATOM 1959 C C . ALA A 1 253 ? 13.217 -5.070 0.118 1.00 87.31 253 ALA A C 1
ATOM 1961 O O . ALA A 1 253 ? 12.360 -4.184 0.166 1.00 87.31 253 ALA A O 1
ATOM 1962 N N . PHE A 1 254 ? 12.935 -6.368 0.019 1.00 89.94 254 PHE A N 1
ATOM 1963 C CA . PHE A 1 254 ? 11.618 -6.946 0.249 1.00 89.94 254 PHE A CA 1
ATOM 1964 C C . PHE A 1 254 ? 11.612 -7.797 1.505 1.00 89.94 254 PHE A C 1
ATOM 1966 O O . PHE A 1 254 ? 12.558 -8.535 1.775 1.00 89.94 254 PHE A O 1
ATOM 1973 N N . HIS A 1 255 ? 10.500 -7.737 2.225 1.00 92.31 255 HIS A N 1
ATOM 1974 C CA . HIS A 1 255 ? 10.194 -8.638 3.326 1.00 92.31 255 HIS A CA 1
ATOM 1975 C C . HIS A 1 255 ? 8.935 -9.407 2.957 1.00 92.31 255 HIS A C 1
ATOM 1977 O O . HIS A 1 255 ? 7.956 -8.797 2.526 1.00 92.31 255 HIS A O 1
ATOM 1983 N N . ILE A 1 256 ? 8.950 -10.722 3.136 1.00 93.56 256 ILE A N 1
ATOM 1984 C CA . ILE A 1 256 ? 7.759 -11.555 2.996 1.00 93.56 256 ILE A CA 1
ATOM 1985 C C . ILE A 1 256 ? 7.388 -12.053 4.376 1.00 93.56 256 ILE A C 1
ATOM 1987 O O . ILE A 1 256 ? 8.219 -12.670 5.040 1.00 93.56 256 ILE A O 1
ATOM 1991 N N . LEU A 1 257 ? 6.162 -11.772 4.806 1.00 94.62 257 LEU A N 1
ATOM 1992 C CA . LEU A 1 257 ? 5.644 -12.263 6.075 1.00 94.62 257 LEU A CA 1
ATOM 1993 C C . LEU A 1 257 ? 4.539 -13.283 5.843 1.00 94.62 257 LEU A C 1
ATOM 1995 O O . LEU A 1 257 ? 3.717 -13.109 4.943 1.00 94.62 257 LEU A O 1
ATOM 1999 N N . ASP A 1 258 ? 4.490 -14.301 6.693 1.00 93.75 258 ASP A N 1
ATOM 2000 C CA . ASP A 1 258 ? 3.382 -15.244 6.732 1.00 93.75 258 ASP A CA 1
ATOM 2001 C C . ASP A 1 258 ? 2.078 -14.555 7.179 1.00 93.75 258 ASP A C 1
ATOM 2003 O O . ASP A 1 258 ? 2.046 -13.391 7.600 1.00 93.75 258 ASP A O 1
ATOM 2007 N N . ASN A 1 259 ? 0.976 -15.300 7.132 1.00 93.38 259 ASN A N 1
ATOM 2008 C CA . ASN A 1 259 ? -0.341 -14.802 7.525 1.00 93.38 259 ASN A CA 1
ATOM 2009 C C . ASN A 1 259 ? -0.458 -14.442 9.029 1.00 93.38 259 ASN A C 1
ATOM 2011 O O . ASN A 1 259 ? -1.461 -13.869 9.457 1.00 93.38 259 ASN A O 1
ATOM 2015 N N . SER A 1 260 ? 0.561 -14.759 9.835 1.00 93.62 260 SER A N 1
ATOM 2016 C CA . SER A 1 260 ? 0.691 -14.405 11.254 1.00 93.62 260 SER A CA 1
ATOM 2017 C C . SER A 1 260 ? 1.740 -13.309 11.502 1.00 93.62 260 SER A C 1
ATOM 2019 O O . SER A 1 260 ? 2.063 -13.030 12.657 1.00 93.62 260 SER A O 1
ATOM 2021 N N . CYS A 1 261 ? 2.226 -12.636 10.450 1.00 95.31 261 CYS A N 1
ATOM 2022 C CA . CYS A 1 261 ? 3.232 -11.568 10.501 1.00 95.31 261 CYS A CA 1
ATOM 2023 C C . CYS A 1 261 ? 4.653 -12.019 10.900 1.00 95.31 261 CYS A C 1
ATOM 2025 O O . CYS A 1 261 ? 5.444 -11.194 11.363 1.00 95.31 261 CYS A O 1
ATOM 2027 N N . HIS A 1 262 ? 5.008 -13.294 10.731 1.00 93.25 262 HIS A N 1
ATOM 2028 C CA . HIS A 1 262 ? 6.389 -13.757 10.898 1.00 93.25 262 HIS A CA 1
ATOM 2029 C C . HIS A 1 262 ? 7.160 -13.661 9.590 1.00 93.25 262 HIS A C 1
ATOM 2031 O O . HIS A 1 262 ? 6.625 -13.950 8.525 1.00 93.25 262 HIS A O 1
ATOM 2037 N N . LEU A 1 263 ? 8.435 -13.281 9.670 1.00 92.25 263 LEU A N 1
ATOM 2038 C CA . LEU A 1 263 ? 9.309 -13.212 8.503 1.00 92.25 263 LEU A CA 1
ATOM 2039 C C . LEU A 1 263 ? 9.528 -14.608 7.910 1.00 92.25 263 LEU A C 1
ATOM 2041 O O . LEU A 1 263 ? 10.026 -15.495 8.596 1.00 92.25 263 LEU A O 1
ATOM 2045 N N . MET A 1 264 ? 9.181 -14.760 6.635 1.00 88.75 264 MET A N 1
ATOM 2046 C CA . MET A 1 264 ? 9.465 -15.946 5.830 1.00 88.75 264 MET A CA 1
ATOM 2047 C C . MET A 1 264 ? 10.783 -15.772 5.077 1.00 88.75 264 MET A C 1
ATOM 2049 O O . MET A 1 264 ? 11.686 -16.589 5.229 1.00 88.75 264 MET A O 1
ATOM 2053 N N . SER A 1 265 ? 10.893 -14.667 4.333 1.00 87.19 265 SER A N 1
ATOM 2054 C CA . SER A 1 265 ? 12.023 -14.379 3.446 1.00 87.19 265 SER A CA 1
ATOM 2055 C C . SER A 1 265 ? 12.353 -12.890 3.423 1.00 87.19 265 SER A C 1
ATOM 2057 O O . SER A 1 265 ? 11.478 -12.030 3.581 1.00 87.19 265 SER A O 1
ATOM 2059 N N . TYR A 1 266 ? 13.625 -12.586 3.180 1.00 87.06 266 TYR A N 1
ATOM 2060 C CA . TYR A 1 266 ? 14.155 -11.233 3.059 1.00 87.06 266 TYR A CA 1
ATOM 2061 C C . TYR A 1 266 ? 15.114 -11.144 1.866 1.00 87.06 266 TYR A C 1
ATOM 2063 O O . TYR A 1 266 ? 16.099 -11.882 1.802 1.00 87.06 266 TYR A O 1
ATOM 2071 N N . TYR A 1 267 ? 14.836 -10.228 0.936 1.00 84.38 267 TYR A N 1
ATOM 2072 C CA . TYR A 1 267 ? 15.632 -10.030 -0.281 1.00 84.38 267 TYR A CA 1
ATOM 2073 C C . TYR A 1 267 ? 16.231 -8.642 -0.302 1.00 84.38 267 TYR A C 1
ATOM 2075 O O . TYR A 1 267 ? 15.497 -7.663 -0.188 1.00 84.38 267 TYR A O 1
ATOM 2083 N N . GLN A 1 268 ? 17.535 -8.554 -0.541 1.00 81.19 268 GLN A N 1
ATOM 2084 C CA . GLN A 1 268 ? 18.213 -7.287 -0.787 1.00 81.19 268 GLN A CA 1
ATOM 2085 C C . GLN A 1 268 ? 18.562 -7.174 -2.271 1.00 81.19 268 GLN A C 1
ATOM 2087 O O . GLN A 1 268 ? 18.898 -8.162 -2.919 1.00 81.19 268 GLN A O 1
ATOM 2092 N N . HIS A 1 269 ? 18.450 -5.969 -2.828 1.00 73.44 269 HIS A N 1
ATOM 2093 C CA . HIS A 1 269 ? 18.420 -5.811 -4.285 1.00 73.44 269 HIS A CA 1
ATOM 2094 C C . HIS A 1 269 ? 19.388 -4.757 -4.837 1.00 73.44 269 HIS A C 1
ATOM 2096 O O . HIS A 1 269 ? 19.314 -4.411 -6.018 1.00 73.44 269 HIS A O 1
ATOM 2102 N N . ARG A 1 270 ? 20.303 -4.239 -4.001 1.00 65.69 270 ARG A N 1
ATOM 2103 C CA . ARG A 1 270 ? 21.312 -3.257 -4.437 1.00 65.69 270 ARG A CA 1
ATOM 2104 C C . ARG A 1 270 ? 22.203 -3.834 -5.543 1.00 65.69 270 ARG A C 1
ATOM 2106 O O . ARG A 1 270 ? 22.510 -3.133 -6.500 1.00 65.69 270 ARG A O 1
ATOM 2113 N N . ASP A 1 271 ? 22.529 -5.119 -5.449 1.00 61.44 271 ASP A N 1
ATOM 2114 C CA . ASP A 1 271 ? 23.488 -5.774 -6.346 1.00 61.44 271 ASP A CA 1
ATOM 2115 C C . ASP A 1 271 ? 22.954 -5.973 -7.774 1.00 61.44 271 ASP A C 1
ATOM 2117 O O . ASP A 1 271 ? 23.734 -6.199 -8.695 1.00 61.44 271 ASP A O 1
ATOM 2121 N N . ILE A 1 272 ? 21.638 -5.833 -7.982 1.00 67.25 272 ILE A N 1
ATOM 2122 C CA . ILE A 1 272 ? 21.002 -5.902 -9.308 1.00 67.25 272 ILE A CA 1
ATOM 2123 C C . ILE A 1 272 ? 20.395 -4.563 -9.759 1.00 67.25 272 ILE A C 1
ATOM 2125 O O . ILE A 1 272 ? 19.607 -4.521 -10.703 1.00 67.25 272 ILE A O 1
ATOM 2129 N N . GLY A 1 273 ? 20.751 -3.457 -9.094 1.00 73.31 273 GLY A N 1
ATOM 2130 C CA . GLY A 1 273 ? 20.407 -2.097 -9.527 1.00 73.31 273 GLY A CA 1
ATOM 2131 C C . GLY A 1 273 ? 18.957 -1.665 -9.283 1.00 73.31 273 GLY A C 1
ATOM 2132 O O . GLY A 1 273 ? 18.539 -0.610 -9.770 1.00 73.31 273 GLY A O 1
ATOM 2133 N N . ILE A 1 274 ? 18.181 -2.441 -8.522 1.00 82.69 274 ILE A N 1
ATOM 2134 C CA . ILE A 1 274 ? 16.909 -1.960 -7.985 1.00 82.69 274 ILE A CA 1
ATOM 2135 C C . ILE A 1 274 ? 17.257 -1.035 -6.819 1.00 82.69 274 ILE A C 1
ATOM 2137 O O . ILE A 1 274 ? 18.040 -1.381 -5.937 1.00 82.69 274 ILE A O 1
ATOM 2141 N N . GLU A 1 275 ? 16.674 0.153 -6.791 1.00 84.44 275 GLU A N 1
ATOM 2142 C CA . GLU A 1 275 ? 16.845 1.106 -5.701 1.00 84.44 275 GLU A CA 1
ATOM 2143 C C . GLU A 1 275 ? 15.476 1.657 -5.321 1.00 84.44 275 GLU A C 1
ATOM 2145 O O . GLU A 1 275 ? 14.606 1.802 -6.181 1.00 84.44 275 GLU A O 1
ATOM 2150 N N . TYR A 1 276 ? 15.290 1.947 -4.031 1.00 86.81 276 TYR A N 1
ATOM 2151 C CA . TYR A 1 276 ? 14.070 2.564 -3.499 1.00 86.81 276 TYR A CA 1
ATOM 2152 C C . TYR A 1 276 ? 12.771 1.881 -3.982 1.00 86.81 276 TYR A C 1
ATOM 2154 O O . TYR A 1 276 ? 11.935 2.517 -4.640 1.00 86.81 276 TYR A O 1
ATOM 2162 N N . PRO A 1 277 ? 12.589 0.582 -3.680 1.00 89.44 277 PRO A N 1
ATOM 2163 C CA .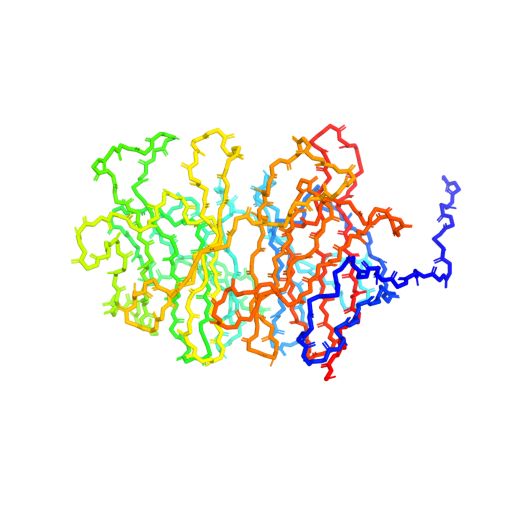 PRO A 1 277 ? 11.368 -0.125 -4.031 1.00 89.44 277 PRO A CA 1
ATOM 2164 C C . PRO A 1 277 ? 10.218 0.556 -3.293 1.00 89.44 277 PRO A C 1
ATOM 2166 O O . PRO A 1 277 ? 10.354 0.920 -2.120 1.00 89.44 277 PRO A O 1
ATOM 2169 N N . TYR A 1 278 ? 9.093 0.761 -3.969 1.00 91.31 278 TYR A N 1
ATOM 2170 C CA . TYR A 1 278 ? 7.980 1.465 -3.351 1.00 91.31 278 TYR A CA 1
ATOM 2171 C C . TYR A 1 278 ? 6.692 0.683 -3.433 1.00 91.31 278 TYR A C 1
ATOM 2173 O O . TYR A 1 278 ? 6.199 0.290 -2.390 1.00 91.31 278 TYR A O 1
ATOM 2181 N N . CYS A 1 279 ? 6.169 0.400 -4.620 1.00 91.75 279 CYS A N 1
ATOM 2182 C CA . CYS A 1 279 ? 4.895 -0.299 -4.774 1.00 91.75 279 CYS A CA 1
ATOM 2183 C C . CYS A 1 279 ? 5.061 -1.607 -5.545 1.00 91.75 279 CYS A C 1
ATOM 2185 O O . CYS A 1 279 ? 5.971 -1.752 -6.359 1.00 91.75 279 CYS A O 1
ATOM 2187 N N . VAL A 1 280 ? 4.175 -2.561 -5.270 1.00 92.94 280 VAL A N 1
ATOM 2188 C CA . VAL A 1 280 ? 4.171 -3.884 -5.895 1.00 92.94 280 VAL A CA 1
ATOM 2189 C C . VAL A 1 280 ? 2.749 -4.278 -6.274 1.00 92.94 280 VAL A C 1
ATOM 2191 O O . VAL A 1 280 ? 1.813 -3.996 -5.529 1.00 92.94 280 VAL A O 1
ATOM 2194 N N . ALA A 1 281 ? 2.584 -4.938 -7.417 1.00 92.25 281 ALA A N 1
ATOM 2195 C CA . ALA A 1 281 ? 1.297 -5.477 -7.845 1.00 92.25 281 ALA A CA 1
ATOM 2196 C C . ALA A 1 281 ? 1.488 -6.807 -8.578 1.00 92.25 281 ALA A C 1
ATOM 2198 O O . ALA A 1 281 ? 2.309 -6.903 -9.486 1.00 92.25 281 ALA A O 1
ATOM 2199 N N . PHE A 1 282 ? 0.725 -7.829 -8.198 1.00 91.62 282 PHE A N 1
ATOM 2200 C CA . PHE A 1 282 ? 0.752 -9.128 -8.869 1.00 91.62 282 PHE A CA 1
ATOM 2201 C C . PHE A 1 282 ? -0.117 -9.098 -10.128 1.00 91.62 282 PHE A C 1
ATOM 2203 O O . PHE A 1 282 ? -1.263 -8.654 -10.081 1.00 91.62 282 PHE A O 1
ATOM 2210 N N . THR A 1 283 ? 0.416 -9.593 -11.245 1.00 88.25 283 THR A N 1
ATOM 2211 C CA . THR A 1 283 ? -0.362 -9.870 -12.466 1.00 88.25 283 THR A CA 1
ATOM 2212 C C . THR A 1 283 ? -0.817 -11.320 -12.539 1.00 88.25 283 THR A C 1
ATOM 2214 O O . THR A 1 283 ? -1.803 -11.627 -13.206 1.00 88.25 283 THR A O 1
ATOM 2217 N N . SER A 1 284 ? -0.114 -12.221 -11.856 1.00 89.06 284 SER A N 1
ATOM 2218 C CA . SER A 1 284 ? -0.427 -13.645 -11.795 1.00 89.06 284 SER A CA 1
ATOM 2219 C C . SER A 1 284 ? 0.105 -14.256 -10.495 1.00 89.06 284 SER A C 1
ATOM 2221 O O . SER A 1 284 ? 0.702 -13.566 -9.668 1.00 89.06 284 SER A O 1
ATOM 2223 N N . ALA A 1 285 ? -0.075 -15.570 -10.327 1.00 89.88 285 ALA A N 1
ATOM 2224 C CA . ALA A 1 285 ? 0.521 -16.316 -9.220 1.00 89.88 285 ALA A CA 1
ATOM 2225 C C . ALA A 1 285 ? 2.060 -16.231 -9.192 1.00 89.88 285 ALA A C 1
ATOM 2227 O O . ALA A 1 285 ? 2.660 -16.387 -8.133 1.00 89.88 285 ALA A O 1
ATOM 2228 N N . THR A 1 286 ? 2.683 -15.981 -10.349 1.00 90.88 286 THR A N 1
ATOM 2229 C CA . THR A 1 286 ? 4.131 -16.104 -10.543 1.00 90.88 286 THR A CA 1
ATOM 2230 C C . THR A 1 286 ? 4.791 -14.838 -11.073 1.00 90.88 286 THR A C 1
ATOM 2232 O O . THR A 1 286 ? 5.950 -14.854 -11.491 1.00 90.88 286 THR A O 1
ATOM 2235 N N . THR A 1 287 ? 4.056 -13.733 -11.163 1.00 90.69 287 THR A N 1
ATOM 2236 C CA . THR A 1 287 ? 4.561 -12.500 -11.769 1.00 90.69 287 THR A CA 1
ATOM 2237 C C . THR A 1 287 ? 4.048 -11.297 -11.006 1.00 90.69 287 THR A C 1
ATOM 2239 O O . THR A 1 287 ? 2.845 -11.152 -10.773 1.00 90.69 287 THR A O 1
ATOM 2242 N N . LEU A 1 288 ? 4.981 -10.427 -10.630 1.00 92.31 288 LEU A N 1
ATOM 2243 C CA . LEU A 1 288 ? 4.698 -9.146 -10.009 1.00 92.31 288 LEU A CA 1
ATOM 2244 C C . LEU A 1 288 ? 5.423 -8.021 -10.736 1.00 92.31 288 LEU A C 1
ATOM 2246 O O . LEU A 1 288 ? 6.496 -8.204 -11.306 1.00 92.31 288 LEU A O 1
ATOM 2250 N N . TYR A 1 289 ? 4.830 -6.838 -10.676 1.00 91.75 289 TYR A N 1
ATOM 2251 C CA . TYR A 1 289 ? 5.450 -5.593 -11.085 1.00 91.75 289 TYR A CA 1
ATOM 2252 C C . TYR A 1 289 ? 5.909 -4.823 -9.857 1.00 91.75 289 TYR A C 1
ATOM 2254 O O . TYR A 1 289 ? 5.182 -4.734 -8.868 1.00 91.75 289 TYR A O 1
ATOM 2262 N N . LEU A 1 290 ? 7.100 -4.244 -9.947 1.00 91.94 290 LEU A N 1
ATOM 2263 C CA . LEU A 1 290 ? 7.711 -3.410 -8.924 1.00 91.94 290 LEU A CA 1
ATOM 2264 C C . LEU A 1 290 ? 7.914 -1.998 -9.456 1.00 91.94 290 LEU A C 1
ATOM 2266 O O . LEU A 1 290 ? 8.653 -1.795 -10.418 1.00 91.94 290 LEU A O 1
ATOM 2270 N N . GLY A 1 291 ? 7.322 -1.026 -8.774 1.00 91.25 291 GLY A N 1
ATOM 2271 C CA . GLY A 1 291 ? 7.537 0.393 -9.002 1.00 91.25 291 GLY A CA 1
ATOM 2272 C C . GLY A 1 291 ? 8.561 0.941 -8.020 1.00 91.25 291 GLY A C 1
ATOM 2273 O O . GLY A 1 291 ? 8.414 0.797 -6.803 1.00 91.25 291 GLY A O 1
ATOM 2274 N N . CYS A 1 292 ? 9.583 1.599 -8.554 1.00 88.81 292 CYS A N 1
ATOM 2275 C CA . CYS A 1 292 ? 10.583 2.308 -7.770 1.00 88.81 292 CYS A CA 1
ATOM 2276 C C . CYS A 1 292 ? 10.296 3.809 -7.755 1.00 88.81 292 CYS A C 1
ATOM 2278 O O . CYS A 1 292 ? 9.706 4.374 -8.679 1.00 88.81 292 CYS A O 1
ATOM 2280 N N . VAL A 1 293 ? 10.777 4.483 -6.719 1.00 84.94 293 VAL A N 1
ATOM 2281 C CA . VAL A 1 293 ? 10.767 5.946 -6.644 1.00 84.94 293 VAL A CA 1
ATOM 2282 C C . VAL A 1 293 ? 12.200 6.452 -6.721 1.00 84.94 293 VAL A C 1
ATOM 2284 O O . VAL A 1 293 ? 13.096 5.885 -6.113 1.00 84.94 293 VAL A O 1
ATOM 2287 N N . GLN A 1 294 ? 12.451 7.515 -7.475 1.00 74.88 294 GLN A N 1
ATOM 2288 C CA . GLN A 1 294 ? 13.794 8.093 -7.508 1.00 74.88 294 GLN A CA 1
ATOM 2289 C C . GLN A 1 294 ? 14.002 9.039 -6.318 1.00 74.88 294 GLN A C 1
ATOM 2291 O O . GLN A 1 294 ? 13.032 9.587 -5.792 1.00 74.88 294 GLN A O 1
ATOM 2296 N N . PRO A 1 295 ? 15.241 9.287 -5.864 1.00 70.44 295 PRO A N 1
ATOM 2297 C CA . PRO A 1 295 ? 15.507 10.369 -4.924 1.00 70.44 295 PRO A CA 1
ATOM 2298 C C . PRO A 1 295 ? 14.970 11.701 -5.461 1.00 70.44 295 PRO A C 1
ATOM 2300 O O . PRO A 1 295 ? 15.079 11.983 -6.650 1.00 70.44 295 PRO A O 1
ATOM 2303 N N . VAL A 1 296 ? 14.452 12.570 -4.587 1.00 62.38 296 VAL A N 1
ATOM 2304 C CA . VAL A 1 296 ? 13.789 13.836 -4.980 1.00 62.38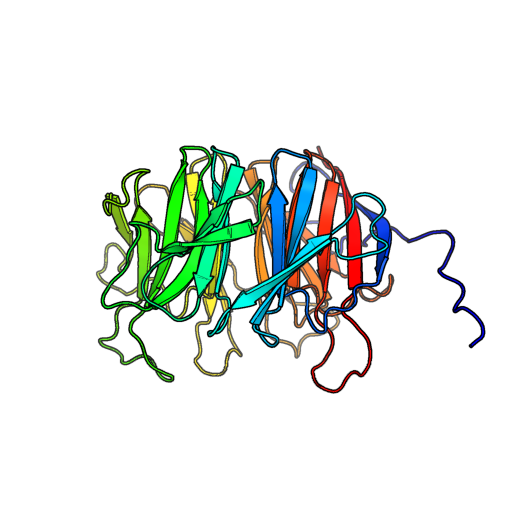 296 VAL A CA 1
ATOM 2305 C C . VAL A 1 296 ? 14.663 14.744 -5.861 1.00 62.38 296 VAL A C 1
ATOM 2307 O O . VAL A 1 296 ? 14.143 15.483 -6.705 1.00 62.38 296 VAL A O 1
ATOM 2310 N N . LYS A 1 297 ? 15.986 14.666 -5.670 1.00 61.56 297 LYS A N 1
ATOM 2311 C CA . LYS A 1 297 ? 17.012 15.419 -6.408 1.00 61.56 297 LYS A CA 1
ATOM 2312 C C . LYS A 1 297 ? 17.480 14.738 -7.698 1.00 61.56 297 LYS A C 1
ATOM 2314 O O . LYS A 1 297 ? 18.294 15.318 -8.408 1.00 61.56 297 LYS A O 1
ATOM 2319 N N . SER A 1 298 ? 17.004 13.531 -7.994 1.00 64.62 298 SER A N 1
ATOM 2320 C CA . SER A 1 298 ? 17.333 12.860 -9.244 1.00 64.62 298 SER A CA 1
ATOM 2321 C C . SER A 1 298 ? 16.588 13.506 -10.411 1.00 64.62 298 SER A C 1
ATOM 2323 O O . SER A 1 298 ? 15.411 13.864 -10.299 1.00 64.62 298 SER A O 1
ATOM 2325 N N . VAL A 1 299 ? 17.287 13.635 -11.536 1.00 61.66 299 VAL A N 1
ATOM 2326 C CA . VAL A 1 299 ? 16.713 13.999 -12.840 1.00 61.66 299 VAL A CA 1
ATOM 2327 C C . VAL A 1 299 ? 16.209 12.774 -13.608 1.00 61.66 299 VAL A C 1
ATOM 2329 O O . VAL A 1 299 ? 15.640 12.919 -14.685 1.00 61.66 299 VAL A O 1
ATOM 2332 N N . THR A 1 300 ? 16.412 11.568 -13.073 1.00 72.19 300 THR A N 1
ATOM 2333 C CA . THR A 1 300 ? 15.993 10.321 -13.715 1.00 72.19 300 THR A CA 1
ATOM 2334 C C . THR A 1 300 ? 14.528 10.016 -13.429 1.00 72.19 300 THR A C 1
ATOM 2336 O O . THR A 1 300 ? 14.009 10.307 -12.350 1.00 72.19 300 THR A O 1
ATOM 2339 N N . HIS A 1 301 ? 13.863 9.387 -14.392 1.00 78.94 301 HIS A N 1
ATOM 2340 C CA . HIS A 1 301 ? 12.505 8.895 -14.211 1.00 78.94 301 HIS A CA 1
ATOM 2341 C C . HIS A 1 301 ? 12.460 7.636 -13.332 1.00 78.94 301 HIS A C 1
ATOM 2343 O O . HIS A 1 301 ? 13.460 6.933 -13.136 1.00 78.94 301 HIS A O 1
ATOM 2349 N N . ALA A 1 302 ? 11.277 7.348 -12.797 1.00 81.94 302 ALA A N 1
ATOM 2350 C CA . ALA A 1 302 ? 10.994 6.117 -12.086 1.00 81.94 302 ALA A CA 1
ATOM 2351 C C . ALA A 1 302 ? 11.172 4.899 -13.003 1.00 81.94 302 ALA A C 1
ATOM 2353 O O . ALA A 1 302 ? 10.882 4.942 -14.204 1.00 81.94 302 ALA A O 1
ATOM 2354 N N . LYS A 1 303 ? 11.648 3.805 -12.408 1.00 85.94 303 LYS A N 1
ATOM 2355 C CA . LYS A 1 303 ? 11.807 2.514 -13.076 1.00 85.94 303 LYS A CA 1
ATOM 2356 C C . LYS A 1 303 ? 10.698 1.574 -12.630 1.00 85.94 303 LYS A C 1
ATOM 2358 O O . LYS A 1 303 ? 10.288 1.598 -11.467 1.00 85.94 303 LYS A O 1
ATOM 2363 N N . LEU A 1 304 ? 10.264 0.741 -13.561 1.00 88.06 304 LEU A N 1
ATOM 2364 C CA . LEU A 1 304 ? 9.333 -0.348 -13.320 1.00 88.06 304 LEU A CA 1
ATOM 2365 C C . LEU A 1 304 ? 10.030 -1.658 -13.684 1.00 88.06 304 LEU A C 1
ATOM 2367 O O . LEU A 1 304 ? 10.729 -1.724 -14.693 1.00 88.06 304 LEU A O 1
ATOM 2371 N N . TYR A 1 305 ? 9.832 -2.695 -12.884 1.00 89.31 305 TYR A N 1
ATOM 2372 C CA . TYR A 1 305 ? 10.391 -4.019 -13.135 1.00 89.31 305 TYR A CA 1
ATOM 2373 C C . TYR A 1 305 ? 9.278 -5.050 -13.180 1.00 89.31 305 TYR A C 1
ATOM 2375 O O . TYR A 1 305 ? 8.368 -5.004 -12.359 1.00 89.31 305 TYR A O 1
ATOM 2383 N N . GLU A 1 306 ? 9.373 -5.990 -14.108 1.00 90.19 306 GLU A N 1
ATOM 2384 C CA . GLU A 1 306 ? 8.629 -7.243 -14.059 1.00 90.19 306 GLU A CA 1
ATOM 2385 C C . GLU A 1 306 ? 9.519 -8.291 -13.398 1.00 90.19 306 GLU A C 1
ATOM 2387 O O . GLU A 1 306 ? 10.664 -8.505 -13.806 1.00 90.19 306 GLU A O 1
ATOM 2392 N N . ILE A 1 307 ? 8.993 -8.918 -12.354 1.00 91.12 307 ILE A N 1
ATOM 2393 C CA . ILE A 1 307 ? 9.690 -9.878 -11.512 1.00 91.12 307 ILE A CA 1
ATOM 2394 C C . ILE A 1 307 ? 8.901 -11.183 -11.537 1.00 91.12 307 ILE A C 1
ATOM 2396 O O . ILE A 1 307 ? 7.709 -11.227 -11.231 1.00 91.12 307 ILE A O 1
ATOM 2400 N N . GLU A 1 308 ? 9.583 -12.257 -11.907 1.00 91.31 308 GLU A N 1
ATOM 2401 C CA . GLU A 1 308 ? 9.122 -13.617 -11.682 1.00 91.31 308 GLU A CA 1
ATOM 2402 C C . GLU A 1 308 ? 9.204 -13.930 -10.194 1.00 91.31 308 GLU A C 1
ATOM 2404 O O . GLU A 1 308 ? 10.228 -13.682 -9.562 1.00 91.31 308 GLU A O 1
ATOM 2409 N N . TYR A 1 309 ? 8.107 -14.446 -9.658 1.00 88.44 309 TYR A N 1
ATOM 2410 C CA . TYR A 1 309 ? 7.932 -14.837 -8.270 1.00 88.44 309 TYR A CA 1
ATOM 2411 C C . TYR A 1 309 ? 7.624 -16.330 -8.247 1.00 88.44 309 TYR A C 1
ATOM 2413 O O . TYR A 1 309 ? 6.640 -16.769 -8.837 1.00 88.44 309 TYR A O 1
ATOM 2421 N N . SER A 1 310 ? 8.458 -17.124 -7.595 1.00 83.75 310 SER A N 1
ATOM 2422 C CA . SER A 1 310 ? 8.268 -18.572 -7.497 1.00 83.75 310 SER A CA 1
ATOM 2423 C C . SER A 1 310 ? 8.602 -19.045 -6.096 1.00 83.75 310 SER A C 1
ATOM 2425 O O . SER A 1 310 ? 9.441 -18.455 -5.436 1.00 83.75 310 SER A O 1
ATOM 2427 N N . GLY A 1 311 ? 7.955 -20.101 -5.625 1.00 70.25 311 GLY A N 1
ATOM 2428 C CA . GLY A 1 311 ? 8.238 -20.679 -4.316 1.00 70.25 311 GLY A CA 1
ATOM 2429 C C . GLY A 1 311 ? 7.138 -21.652 -3.929 1.00 70.25 311 GLY A C 1
ATOM 2430 O O . GLY A 1 311 ? 5.963 -21.285 -3.964 1.00 70.25 311 GLY A O 1
ATOM 2431 N N . PHE A 1 312 ? 7.536 -22.881 -3.609 1.00 55.28 312 PHE A N 1
ATOM 2432 C CA . PHE A 1 312 ? 6.715 -23.947 -3.037 1.00 55.28 312 PHE A CA 1
ATOM 2433 C C . PHE A 1 312 ? 7.506 -24.595 -1.905 1.00 55.28 312 PHE A C 1
ATOM 2435 O O . PHE A 1 312 ? 8.722 -24.822 -2.112 1.00 55.28 312 PHE A O 1
#

Solvent-accessible surface area (backbone atoms only — not comparable to full-atom values): 16657 Å² total; per-residue (Å²): 129,86,78,80,81,72,74,94,68,65,56,68,54,49,72,77,54,90,53,94,60,91,43,69,70,47,43,33,48,74,46,78,33,71,46,93,38,60,33,27,61,34,48,38,57,40,90,87,70,44,37,35,39,26,21,39,88,78,16,34,37,34,32,46,39,96,87,46,82,50,73,78,48,78,47,80,50,99,47,45,56,33,30,59,34,60,46,98,88,47,29,31,42,34,34,24,71,44,35,46,34,30,35,28,40,61,88,78,64,53,74,44,82,46,89,36,61,52,72,89,24,26,41,34,12,44,32,61,43,97,88,55,31,36,39,32,21,32,27,42,71,66,97,69,68,53,94,84,44,53,36,35,40,37,35,21,42,86,86,39,50,78,76,45,76,41,41,51,45,98,83,70,44,70,72,62,67,38,43,57,21,37,30,51,30,84,89,47,29,37,40,31,36,25,35,73,37,99,83,63,64,38,33,34,38,40,27,22,40,80,86,54,48,77,68,34,72,34,62,69,76,86,46,93,90,48,80,88,56,52,45,33,69,53,27,48,35,49,43,85,81,39,24,33,41,29,20,20,35,66,72,24,28,42,40,30,24,43,77,64,40,46,79,53,43,36,34,49,32,64,94,71,73,51,54,29,34,24,17,58,32,64,80,52,84,44,32,31,36,40,22,14,36,47,62,91,86,52,90,56,53,12,45,36,34,38,29,39,38,49,63,101

Mean predicted aligned error: 7.32 Å

Organism: Mytilus edulis (NCBI:txid6550)

Secondary structure (DSSP, 8-state):
-PPP---SSPPBPEE------SS--EEEEEEEEE-S-SB--EEEE-TTS-EEEEETTTTEEEEEPTTSS-EEEEEE-SS-EEEEEE-TTS-EEEEESSSEEEEE-TTT--EEEEEEE-TTSEEEEEEE-TTSPEEEEEE-SSSS--TTS-EEEEEE-TT--EEEEE-B-TTS-B--S-EEEEEE-TT--EEEEEE-STTS--EEEEEE-TTS-EEEEE-----TT-TTSPP-EEEEEE-TTS-EEEEETTTTEEEEE-TTS-EEEEEE-GGGT--SEEEEEEEETTEEEEEEB--TT--SPPEEEEEEEE--

Foldseek 3Di:
DPDDDDPPAFAWFDWPDDPPDAKDKTKTFDDKAADPAQFQLAWEAFPVRWIWGDDQVQQWIFIADPVRHDTDDIDHDPFGWQYWYAAPVRWIWTFGQAQWIWIAGRPPRDIDTDPAGPPPWGFREWEQAPQRWIWTFTWHDDLDADPPIFTWIFTADPNNDTPDIAAAAPVRHGDADGQNEWEAFNQGWIWGWGQPDSVSQWIKIFIAHNNNHTLDIGGDDQDPVCNPHGFHFQYWYYAPVRWIWTQGQGQQKIFIAHNSRHTDTITHCVVRPRHRWHYKDDSDNFKMKTWHRDPPPDPGHIMITIMTIDMD

Radius of gyration: 18.61 Å; Cα contacts (8 Å, |Δi|>4): 837; chains: 1; bounding box: 48×43×54 Å

Sequence (312 aa):
MPGENIPSTFGSLTEVSNSGGTGKIEMKVKKQFNTNLKYCHHLLVCHNGSIWVGDTTQKNVQKLKTDGDSLATVLTIKTEIRGIVVTSDGDILLADATPRLKRINGANGKIQDSEYSVEPLQIMSLHVKKDRNIIVGAMSPGAVIPVTGKRVVIVMDKDGKHEFVYEYDNNKKRIMTYPRSITSTINGNIFVADDVHDDRKSSRILALNKNGNILNTYKGHLNINNVDKPFRPGFIQSTPLDSVIISDFNCYAFHILDNSCHLMSYYQHRDIGIEYPYCVAFTSATTLYLGCVQPVKSVTHAKLYEIEYSGF